Protein AF-A0A804PP88-F1 (afdb_monomer_lite)

Radius of gyration: 20.79 Å; chains: 1; bounding box: 60×53×52 Å

Structure (mmCIF, N/CA/C/O backbone):
data_AF-A0A804PP88-F1
#
_entry.id   AF-A0A804PP88-F1
#
loop_
_atom_site.group_PDB
_atom_site.id
_atom_site.type_symbol
_atom_site.label_atom_id
_atom_site.label_alt_id
_atom_site.label_comp_id
_atom_site.label_asym_id
_atom_site.label_entity_id
_atom_site.label_seq_id
_atom_site.pdbx_PDB_ins_code
_atom_site.Cartn_x
_atom_site.Cartn_y
_atom_site.Cartn_z
_atom_site.occupancy
_atom_site.B_iso_or_equiv
_atom_site.auth_seq_id
_atom_site.auth_comp_id
_atom_site.auth_asym_id
_atom_site.auth_atom_id
_atom_site.pdbx_PDB_model_num
ATOM 1 N N . MET A 1 1 ? 33.890 28.440 5.293 1.00 40.41 1 MET A N 1
ATOM 2 C CA . MET A 1 1 ? 32.468 28.168 5.586 1.00 40.41 1 MET A CA 1
ATOM 3 C C . MET A 1 1 ? 32.109 26.872 4.886 1.00 40.41 1 MET A C 1
ATOM 5 O O . MET A 1 1 ? 31.980 26.871 3.671 1.00 40.41 1 MET A O 1
ATOM 9 N N . SER A 1 2 ? 32.089 25.761 5.617 1.00 31.59 2 SER A N 1
ATOM 10 C CA . SER A 1 2 ? 31.743 24.456 5.044 1.00 31.59 2 SER A CA 1
ATOM 11 C C . SER A 1 2 ? 30.223 24.357 4.884 1.00 31.59 2 SER A C 1
ATOM 13 O O . SER A 1 2 ? 29.510 24.831 5.773 1.00 31.59 2 SER A O 1
ATOM 15 N N . PRO A 1 3 ? 29.713 23.789 3.779 1.00 32.78 3 PRO A N 1
ATOM 16 C CA . PRO A 1 3 ? 28.278 23.639 3.577 1.00 32.78 3 PRO A CA 1
ATOM 17 C C . PRO A 1 3 ? 27.679 22.705 4.643 1.00 32.78 3 PRO A C 1
ATOM 19 O O . PRO A 1 3 ? 28.359 21.775 5.089 1.00 32.78 3 PRO A O 1
ATOM 22 N N . PRO A 1 4 ? 26.428 22.946 5.076 1.00 36.22 4 PRO A N 1
ATOM 23 C CA . PRO A 1 4 ? 25.764 22.076 6.034 1.00 36.22 4 PRO A CA 1
ATOM 24 C C . PRO A 1 4 ? 25.576 20.669 5.441 1.00 36.22 4 PRO A C 1
ATOM 26 O O . PRO A 1 4 ? 25.364 20.537 4.231 1.00 36.22 4 PRO A O 1
ATOM 29 N N . PRO A 1 5 ? 25.649 19.613 6.270 1.00 31.39 5 PRO A N 1
ATOM 30 C CA . PRO A 1 5 ? 25.420 18.251 5.812 1.00 31.39 5 PRO A CA 1
ATOM 31 C C . PRO A 1 5 ? 23.985 18.097 5.277 1.00 31.39 5 PRO A C 1
ATOM 33 O O . PRO A 1 5 ? 23.067 18.742 5.794 1.00 31.39 5 PRO A O 1
ATOM 36 N N . PRO A 1 6 ? 23.769 17.249 4.254 1.00 30.44 6 PRO A N 1
ATOM 37 C CA . PRO A 1 6 ? 22.436 16.993 3.727 1.00 30.44 6 PRO A CA 1
ATOM 38 C C . PRO A 1 6 ? 21.530 16.397 4.818 1.00 30.44 6 PRO A C 1
ATOM 40 O O . PRO A 1 6 ? 22.013 15.645 5.672 1.00 30.44 6 PRO A O 1
ATOM 43 N N . PRO A 1 7 ? 20.221 16.710 4.811 1.00 32.66 7 PRO A N 1
ATOM 44 C CA . PRO A 1 7 ? 19.286 16.153 5.776 1.00 32.66 7 PRO A CA 1
ATOM 45 C C . PRO A 1 7 ? 19.273 14.628 5.661 1.00 32.66 7 PRO A C 1
ATOM 47 O O . PRO A 1 7 ? 19.144 14.069 4.572 1.00 32.66 7 PRO A O 1
ATOM 50 N N . SER A 1 8 ? 19.409 13.952 6.801 1.00 27.42 8 SER A N 1
ATOM 51 C CA . SER A 1 8 ? 19.309 12.501 6.900 1.00 27.42 8 SER A CA 1
ATOM 52 C C . SER A 1 8 ? 17.910 12.063 6.465 1.00 27.42 8 SER A C 1
ATOM 54 O O . SER A 1 8 ? 16.943 12.237 7.210 1.00 27.42 8 SER A O 1
ATOM 56 N N . SER A 1 9 ? 17.781 11.494 5.270 1.00 27.77 9 SER A N 1
ATOM 57 C CA . SER A 1 9 ? 16.568 10.799 4.859 1.00 27.77 9 SER A CA 1
ATOM 58 C C . SER A 1 9 ? 16.439 9.529 5.695 1.00 27.77 9 SER A C 1
ATOM 60 O O . SER A 1 9 ? 17.065 8.509 5.408 1.00 27.77 9 SER A O 1
ATOM 62 N N . SER A 1 10 ? 15.652 9.597 6.766 1.00 25.61 10 SER A N 1
ATOM 63 C CA . SER A 1 10 ? 15.166 8.409 7.460 1.00 25.61 10 SER A CA 1
ATOM 64 C C . SER A 1 10 ? 14.379 7.556 6.454 1.00 25.61 10 SER A C 1
ATOM 66 O O . SER A 1 10 ? 13.445 8.086 5.844 1.00 25.61 10 SER A O 1
ATOM 68 N N . PRO A 1 11 ? 14.730 6.276 6.240 1.00 27.80 11 PRO A N 1
ATOM 69 C CA . PRO A 1 11 ? 13.985 5.419 5.328 1.00 27.80 11 PRO A CA 1
ATOM 70 C C . PRO A 1 11 ? 12.528 5.323 5.794 1.00 27.80 11 PRO A C 1
ATOM 72 O O . PRO A 1 11 ? 12.257 5.200 6.989 1.00 27.80 11 PRO A O 1
ATOM 75 N N . SER A 1 12 ? 11.584 5.385 4.853 1.00 30.62 12 SER A N 1
ATOM 76 C CA . SER A 1 12 ? 10.137 5.380 5.106 1.00 30.62 12 SER A CA 1
ATOM 77 C C . SER A 1 12 ? 9.600 4.031 5.612 1.00 30.62 12 SER A C 1
ATOM 79 O O . SER A 1 12 ? 8.419 3.748 5.458 1.00 30.62 12 SER A O 1
ATOM 81 N N . SER A 1 13 ? 10.433 3.185 6.225 1.00 32.38 13 SER A N 1
ATOM 82 C CA . SER A 1 13 ? 10.033 1.899 6.811 1.00 32.38 13 SER A CA 1
ATOM 83 C C . SER A 1 13 ? 9.201 2.044 8.095 1.00 32.38 13 SER A C 1
ATOM 85 O O . SER A 1 13 ? 8.831 1.050 8.714 1.00 32.38 13 SER A O 1
ATOM 87 N N . ALA A 1 14 ? 8.884 3.277 8.499 1.00 44.53 14 ALA A N 1
ATOM 88 C CA . ALA A 1 14 ? 8.119 3.595 9.699 1.00 44.53 14 ALA A CA 1
ATOM 89 C C . ALA A 1 14 ? 6.607 3.283 9.603 1.00 44.53 14 ALA A C 1
ATOM 91 O O . ALA A 1 14 ? 5.912 3.420 10.608 1.00 44.53 14 ALA A O 1
ATOM 92 N N . THR A 1 15 ? 6.076 2.886 8.437 1.00 48.69 15 THR A N 1
ATOM 93 C CA . THR A 1 15 ? 4.619 2.842 8.187 1.00 48.69 15 THR A CA 1
ATOM 94 C C . THR A 1 15 ? 3.929 1.479 8.194 1.00 48.69 15 THR A C 1
ATOM 96 O O . THR A 1 15 ? 2.707 1.484 8.095 1.00 48.69 15 THR A O 1
ATOM 99 N N . CYS A 1 16 ? 4.595 0.339 8.443 1.00 57.31 16 CYS A N 1
ATOM 100 C CA . CYS A 1 16 ? 3.867 -0.946 8.545 1.00 57.31 16 CYS A CA 1
ATOM 101 C C . CYS A 1 16 ? 3.728 -1.569 9.959 1.00 57.31 16 CYS A C 1
ATOM 103 O O . CYS A 1 16 ? 4.097 -2.733 10.152 1.00 57.31 16 CYS A O 1
ATOM 105 N N . PRO A 1 17 ? 3.144 -0.878 10.966 1.00 66.00 17 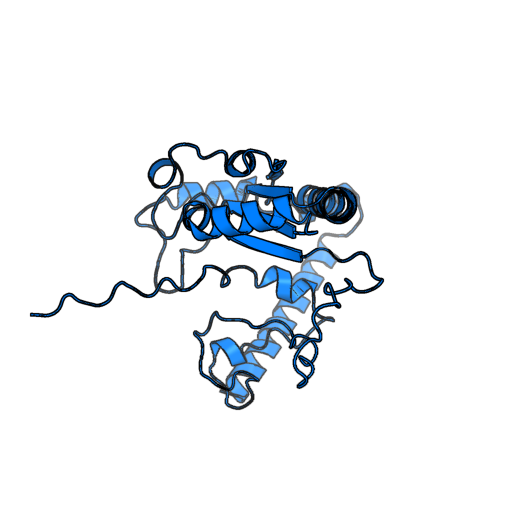PRO A N 1
ATOM 106 C CA . PRO A 1 17 ? 2.718 -1.520 12.216 1.00 66.00 17 PRO A CA 1
ATOM 107 C C . PRO A 1 17 ? 1.715 -2.663 12.002 1.00 66.00 17 PRO A C 1
ATOM 109 O O . PRO A 1 17 ? 1.728 -3.645 12.741 1.00 66.00 17 PRO A O 1
ATOM 112 N N . SER A 1 18 ? 0.869 -2.567 10.972 1.00 61.16 18 SER A N 1
ATOM 113 C CA . SER A 1 18 ? -0.084 -3.620 10.606 1.00 61.16 18 SER A CA 1
ATOM 114 C C . SER A 1 18 ? 0.639 -4.912 10.217 1.00 61.16 18 SER A C 1
ATOM 116 O O . SER A 1 18 ? 0.306 -5.968 10.747 1.00 61.16 18 SER A O 1
ATOM 118 N N . CYS A 1 19 ? 1.693 -4.850 9.394 1.00 70.12 19 CYS A N 1
ATOM 119 C CA . CYS A 1 19 ? 2.522 -6.014 9.067 1.00 70.12 19 CYS A CA 1
ATOM 120 C C . CYS A 1 19 ? 3.050 -6.714 10.332 1.00 70.12 19 CYS A C 1
ATOM 122 O O . CYS A 1 19 ? 3.087 -7.942 10.392 1.00 70.12 19 CYS A O 1
ATOM 124 N N . ALA A 1 20 ? 3.456 -5.942 11.346 1.00 61.81 20 ALA A N 1
ATOM 125 C CA . ALA A 1 20 ? 3.935 -6.481 12.617 1.00 61.81 20 ALA A CA 1
ATOM 126 C C . ALA A 1 20 ? 2.812 -7.143 13.434 1.00 61.81 20 ALA A C 1
ATOM 128 O O . ALA A 1 20 ? 3.030 -8.212 14.009 1.00 61.81 20 ALA A O 1
ATOM 129 N N . ALA A 1 21 ? 1.612 -6.552 13.439 1.00 61.94 21 ALA A N 1
ATOM 130 C CA . ALA A 1 21 ? 0.430 -7.133 14.075 1.00 61.94 21 ALA A CA 1
ATOM 131 C C . ALA A 1 21 ? 0.070 -8.501 13.479 1.00 61.94 21 ALA A C 1
ATOM 133 O O . ALA A 1 21 ? -0.195 -9.437 14.225 1.00 61.94 21 ALA A O 1
ATOM 134 N N . TRP A 1 22 ? 0.143 -8.640 12.153 1.00 59.97 22 TRP A N 1
ATOM 135 C CA . TRP A 1 22 ? -0.193 -9.884 11.449 1.00 59.97 22 TRP A CA 1
ATOM 136 C C . TRP A 1 22 ? 0.903 -10.961 11.496 1.00 59.97 22 TRP A C 1
ATOM 138 O O . TRP A 1 22 ? 0.596 -12.142 11.375 1.00 59.97 22 TRP A O 1
ATOM 148 N N . ARG A 1 23 ? 2.181 -10.584 11.655 1.00 57.28 23 ARG A N 1
ATOM 149 C CA . ARG A 1 23 ? 3.317 -11.532 11.732 1.00 57.28 23 ARG A CA 1
ATOM 150 C C . ARG A 1 23 ? 3.534 -12.134 13.120 1.00 57.28 23 ARG A C 1
ATOM 152 O O . ARG A 1 23 ? 4.375 -13.016 13.270 1.00 57.28 23 ARG A O 1
ATOM 159 N N . SER A 1 24 ? 2.827 -11.643 14.130 1.00 43.16 24 SER A N 1
ATOM 160 C CA . SER A 1 24 ? 3.015 -12.069 15.515 1.00 43.16 24 SER A CA 1
ATOM 161 C C . SER A 1 24 ? 1.960 -13.109 15.907 1.00 43.16 24 SER A C 1
ATOM 163 O O . SER A 1 24 ? 0.813 -12.975 15.481 1.00 43.16 24 SER A O 1
ATOM 165 N N . PRO A 1 25 ? 2.275 -14.103 16.765 1.00 36.47 25 PRO A N 1
ATOM 166 C CA . PRO A 1 25 ? 1.223 -14.753 17.548 1.00 36.47 25 PRO A CA 1
ATOM 167 C C . PRO A 1 25 ? 0.461 -13.672 18.345 1.00 36.47 25 PRO A C 1
ATOM 169 O O . PRO A 1 25 ? 1.022 -12.590 18.559 1.00 36.47 25 PRO A O 1
ATOM 172 N N . PRO A 1 26 ? -0.797 -13.908 18.763 1.00 35.06 26 PRO A N 1
ATOM 173 C CA . PRO A 1 26 ? -1.652 -12.877 19.353 1.00 35.06 26 PRO A CA 1
ATOM 174 C C . PRO A 1 26 ? -1.016 -12.300 20.636 1.00 35.06 26 PRO A C 1
ATOM 176 O O . PRO A 1 26 ? -1.205 -12.830 21.723 1.00 35.06 26 PRO A O 1
ATOM 179 N N . THR A 1 27 ? -0.257 -11.199 20.489 1.00 35.06 27 THR A N 1
ATOM 180 C CA . THR A 1 27 ? 0.534 -10.425 21.485 1.00 35.06 27 THR A CA 1
ATOM 181 C C . THR A 1 27 ? 1.653 -11.191 22.230 1.00 35.06 27 THR A C 1
ATOM 183 O O . THR A 1 27 ? 1.474 -12.365 22.531 1.00 35.06 27 THR A O 1
ATOM 186 N N . PRO A 1 28 ? 2.843 -10.594 22.538 1.00 33.06 28 PRO A N 1
ATOM 187 C CA . PRO A 1 28 ? 3.096 -9.217 22.996 1.00 33.06 28 PRO A CA 1
ATOM 188 C C . PRO A 1 28 ? 4.353 -8.559 22.361 1.00 33.06 28 PRO A C 1
ATOM 190 O O . PRO A 1 28 ? 5.234 -8.050 23.060 1.00 33.06 28 PRO A O 1
ATOM 193 N N . SER A 1 29 ? 4.499 -8.610 21.035 1.00 34.56 29 SER A N 1
ATOM 194 C CA . SER A 1 29 ? 5.679 -8.064 20.334 1.00 34.56 29 SER A CA 1
ATOM 195 C C . SER A 1 29 ? 5.514 -6.616 19.862 1.00 34.56 29 SER A C 1
ATOM 197 O O . SER A 1 29 ? 6.526 -5.939 19.695 1.00 34.56 29 SER A O 1
ATOM 199 N N . ILE A 1 30 ? 4.282 -6.097 19.728 1.00 36.84 30 ILE A N 1
ATOM 200 C CA . ILE A 1 30 ? 4.037 -4.651 19.594 1.00 36.84 30 ILE A CA 1
ATOM 201 C C . ILE A 1 30 ? 4.228 -4.034 20.980 1.00 36.84 30 ILE A C 1
ATOM 203 O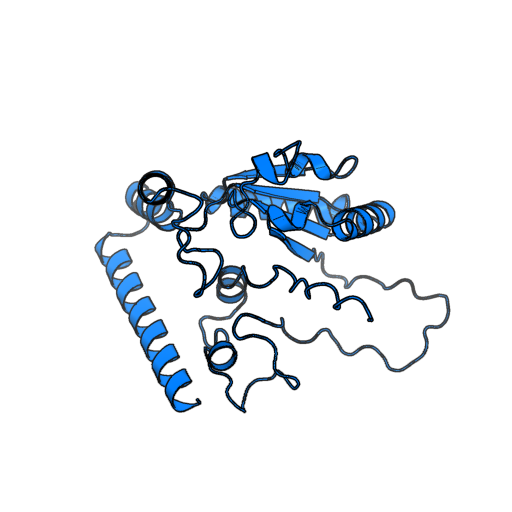 O . ILE A 1 30 ? 3.284 -3.641 21.658 1.00 36.84 30 ILE A O 1
ATOM 207 N N . ARG A 1 31 ? 5.467 -4.038 21.471 1.00 37.88 31 ARG A N 1
ATOM 208 C CA . ARG A 1 31 ? 5.804 -3.334 22.697 1.00 37.88 31 ARG A CA 1
ATOM 209 C C . ARG A 1 31 ? 5.771 -1.839 22.395 1.00 37.88 31 ARG A C 1
ATOM 211 O O . ARG A 1 31 ? 6.555 -1.386 21.563 1.00 37.88 31 ARG A O 1
ATOM 218 N N . PRO A 1 32 ? 5.020 -1.040 23.161 1.00 31.69 32 PRO A N 1
ATOM 219 C CA . PRO A 1 32 ? 5.240 0.397 23.200 1.00 31.69 32 PRO A CA 1
ATOM 220 C C . PRO A 1 32 ? 6.609 0.751 23.812 1.00 31.69 32 PRO A C 1
ATOM 222 O O . PRO A 1 32 ? 6.943 1.922 23.905 1.00 31.69 32 PRO A O 1
ATOM 225 N N . SER A 1 33 ? 7.439 -0.230 24.200 1.00 32.31 33 SER A N 1
ATOM 226 C CA . SER A 1 33 ? 8.806 -0.029 24.689 1.00 32.31 33 SER A CA 1
ATOM 227 C C . SER A 1 33 ? 9.756 0.547 23.634 1.00 32.31 33 SER A C 1
ATOM 229 O O . SER A 1 33 ? 10.695 1.243 24.011 1.00 32.31 33 SER A O 1
ATOM 231 N N . SER A 1 34 ? 9.532 0.278 22.337 1.00 36.03 34 SER A N 1
ATOM 232 C CA . SER A 1 34 ? 10.277 0.926 21.242 1.00 36.03 34 SER A CA 1
ATOM 233 C C . SER A 1 34 ? 9.898 2.403 21.127 1.00 36.03 34 SER A C 1
ATOM 235 O O . SER A 1 34 ? 10.776 3.251 20.995 1.00 36.03 34 SER A O 1
ATOM 237 N N . SER A 1 35 ? 8.611 2.724 21.302 1.00 37.41 35 SER A N 1
ATOM 238 C CA . SER A 1 35 ? 8.127 4.106 21.339 1.00 37.41 35 SER A CA 1
ATOM 239 C C . SER A 1 35 ? 8.420 4.845 22.653 1.00 37.41 35 SER A C 1
ATOM 241 O O . SER A 1 35 ? 8.548 6.065 22.643 1.00 37.41 35 SER A O 1
ATOM 243 N N . ALA A 1 36 ? 8.544 4.122 23.771 1.00 35.91 36 ALA A N 1
ATOM 244 C CA . ALA A 1 36 ? 8.740 4.656 25.123 1.00 35.91 36 ALA A CA 1
ATOM 245 C C . ALA A 1 36 ? 10.210 4.638 25.588 1.00 35.91 36 ALA A C 1
ATOM 247 O O . ALA A 1 36 ? 10.516 5.148 26.658 1.00 35.91 36 ALA A O 1
ATOM 248 N N . GLY A 1 37 ? 11.137 4.081 24.798 1.00 33.81 37 GLY A N 1
ATOM 249 C CA . GLY A 1 37 ? 12.577 4.149 25.077 1.00 33.81 37 GLY A CA 1
ATOM 250 C C . GLY A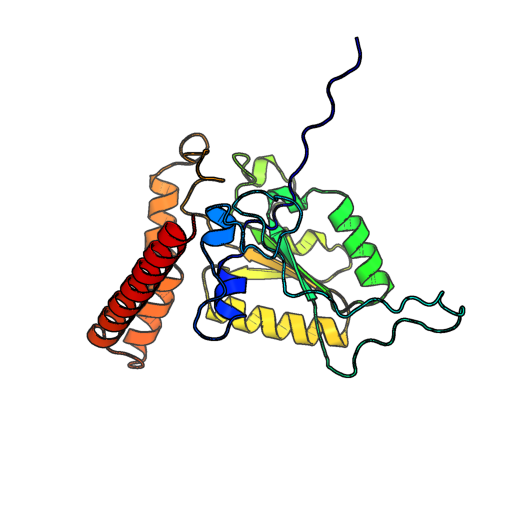 1 37 ? 13.064 3.322 26.278 1.00 33.81 37 GLY A C 1
ATOM 251 O O . GLY A 1 37 ? 14.029 3.721 26.927 1.00 33.81 37 GLY A O 1
ATOM 252 N N . SER A 1 38 ? 12.428 2.182 26.562 1.00 33.88 38 SER A N 1
ATOM 253 C CA . SER A 1 38 ? 12.746 1.305 27.706 1.00 33.88 38 SER A CA 1
ATOM 254 C C . SER A 1 38 ? 14.081 0.547 27.559 1.00 33.88 38 SER A C 1
ATOM 256 O O . SER A 1 38 ? 14.442 0.079 26.472 1.00 33.88 38 SER A O 1
ATOM 258 N N . ALA A 1 39 ? 14.775 0.340 28.685 1.00 35.66 39 ALA A N 1
ATOM 259 C CA . ALA A 1 39 ? 16.066 -0.355 28.798 1.00 35.66 39 ALA A CA 1
ATOM 260 C C . ALA A 1 39 ? 16.025 -1.875 28.514 1.00 35.66 39 ALA A C 1
ATOM 262 O O . ALA A 1 39 ? 17.072 -2.501 28.398 1.00 35.66 39 ALA A O 1
ATOM 263 N N . THR A 1 40 ? 14.840 -2.474 28.357 1.00 36.72 40 THR A N 1
ATOM 264 C CA . THR A 1 40 ? 14.686 -3.880 27.918 1.00 36.72 40 THR A CA 1
ATOM 265 C C . THR A 1 40 ? 14.507 -4.024 26.403 1.00 36.72 40 THR A C 1
ATOM 267 O O . THR A 1 40 ? 14.218 -5.113 25.905 1.00 36.72 40 THR A O 1
ATOM 270 N N . SER A 1 41 ? 14.656 -2.931 25.648 1.00 37.38 41 SER A N 1
ATOM 271 C CA . SER A 1 41 ? 14.594 -2.970 24.189 1.00 37.38 41 SER A CA 1
ATOM 272 C C . SER A 1 41 ? 15.796 -3.729 23.608 1.00 37.38 41 SER A C 1
ATOM 274 O O . SER A 1 41 ? 16.946 -3.472 23.950 1.00 37.38 41 SER A O 1
ATOM 276 N N . THR A 1 42 ? 15.546 -4.646 22.670 1.00 37.16 42 THR A N 1
ATOM 277 C CA . THR A 1 42 ? 16.570 -5.379 21.892 1.00 37.16 42 THR A CA 1
ATOM 278 C C . THR A 1 42 ? 17.425 -4.472 20.989 1.00 37.16 42 THR A C 1
ATOM 280 O O . THR A 1 42 ? 18.285 -4.938 20.243 1.00 37.16 42 THR A O 1
ATOM 283 N N . THR A 1 43 ? 17.207 -3.159 21.035 1.00 40.38 43 THR A N 1
ATOM 284 C CA . THR A 1 43 ? 17.905 -2.139 20.257 1.00 40.38 43 THR A CA 1
ATOM 285 C C . THR A 1 43 ? 19.140 -1.626 20.995 1.00 40.38 43 THR A C 1
ATOM 287 O O . THR A 1 43 ? 19.088 -0.626 21.703 1.00 40.38 43 THR A O 1
ATOM 290 N N . ALA A 1 44 ? 20.289 -2.266 20.765 1.00 33.25 44 ALA A N 1
ATOM 291 C CA . ALA A 1 44 ? 21.581 -1.868 21.339 1.00 33.25 44 ALA A CA 1
ATOM 292 C C . ALA A 1 44 ? 22.170 -0.534 20.801 1.00 33.25 44 ALA A C 1
ATOM 294 O O . ALA A 1 44 ? 23.291 -0.176 21.146 1.00 33.25 44 ALA A O 1
ATOM 295 N N . ARG A 1 45 ? 21.435 0.242 19.991 1.00 36.50 45 ARG A N 1
ATOM 296 C CA . ARG A 1 45 ? 21.702 1.660 19.661 1.00 36.50 45 ARG A CA 1
ATOM 297 C C . ARG A 1 45 ? 20.361 2.343 19.392 1.00 36.50 45 ARG A C 1
ATOM 299 O O . ARG A 1 45 ? 19.667 1.892 18.490 1.00 36.50 45 ARG A O 1
ATOM 306 N N . ARG A 1 46 ? 20.000 3.378 20.169 1.00 34.91 46 ARG A N 1
ATOM 307 C CA . ARG A 1 46 ? 18.691 4.075 20.134 1.00 34.91 46 ARG A CA 1
ATOM 308 C C . ARG A 1 46 ? 18.290 4.494 18.706 1.00 34.91 46 ARG A C 1
ATOM 310 O O . ARG A 1 46 ? 18.865 5.457 18.197 1.00 34.91 46 ARG A O 1
ATOM 317 N N . PRO A 1 47 ? 17.309 3.836 18.068 1.00 42.66 47 PRO A N 1
ATOM 318 C CA . PRO A 1 47 ? 16.666 4.352 16.872 1.00 42.66 47 PRO A CA 1
ATOM 319 C C . PRO A 1 47 ? 15.424 5.183 17.270 1.00 42.66 47 PRO A C 1
ATOM 321 O O . PRO A 1 47 ? 15.060 5.239 18.448 1.00 42.66 47 PRO A O 1
ATOM 324 N N . SER A 1 48 ? 14.803 5.894 16.323 1.00 37.69 48 SER A N 1
ATOM 325 C CA . SER A 1 48 ? 13.620 6.723 16.605 1.00 37.69 48 SER A CA 1
ATOM 326 C C . SER A 1 48 ? 12.447 5.877 17.137 1.00 37.69 48 SER A C 1
ATOM 328 O O . SER A 1 48 ? 12.370 4.694 16.812 1.00 37.69 48 SER A O 1
ATOM 330 N N . PRO A 1 49 ? 11.488 6.463 17.882 1.00 38.53 49 PRO A N 1
ATOM 331 C CA . PRO A 1 49 ? 10.322 5.756 18.441 1.00 38.53 49 PRO A CA 1
ATOM 332 C C . PRO A 1 49 ? 9.509 4.905 17.445 1.00 38.53 49 PRO A C 1
ATOM 334 O O . PRO A 1 49 ? 8.791 3.994 17.846 1.00 38.53 49 PRO A O 1
ATOM 337 N N . SER A 1 50 ? 9.607 5.213 16.149 1.00 42.41 50 SER A N 1
ATOM 338 C CA . SER A 1 50 ? 8.928 4.532 15.041 1.00 42.41 50 SER A CA 1
ATOM 339 C C . SER A 1 50 ? 9.750 3.428 14.363 1.00 42.41 50 SER A C 1
ATOM 341 O O . SER A 1 50 ? 9.224 2.708 13.516 1.00 42.41 50 SER A O 1
ATOM 343 N N . ALA A 1 51 ? 11.036 3.298 14.685 1.00 35.41 51 ALA A N 1
ATOM 344 C CA . ALA A 1 51 ? 11.936 2.373 14.015 1.00 35.41 51 ALA A CA 1
ATOM 345 C C . ALA A 1 51 ? 11.808 0.959 14.600 1.00 35.41 51 ALA A C 1
ATOM 347 O O . ALA A 1 51 ? 12.205 0.690 15.734 1.00 35.41 51 ALA A O 1
ATOM 348 N N . TRP A 1 52 ? 11.290 0.043 13.784 1.00 40.28 52 TRP A N 1
ATOM 349 C CA . TRP A 1 52 ? 11.169 -1.377 14.105 1.00 40.28 52 TRP A CA 1
ATOM 350 C C . TRP A 1 52 ? 12.248 -2.202 13.395 1.00 40.28 52 TRP A C 1
ATOM 352 O O . TRP A 1 52 ? 12.577 -1.944 12.237 1.00 40.28 52 TRP A O 1
ATOM 362 N N . ARG A 1 53 ? 12.783 -3.228 14.073 1.00 28.05 53 ARG A N 1
ATOM 363 C CA . ARG A 1 53 ? 13.613 -4.277 13.455 1.00 28.05 53 ARG A CA 1
ATOM 364 C C . ARG A 1 53 ? 12.828 -5.596 13.424 1.00 28.05 53 ARG A C 1
ATOM 366 O O . ARG A 1 53 ? 12.263 -5.953 14.458 1.00 28.05 53 ARG A O 1
ATOM 373 N N . PRO A 1 54 ? 12.795 -6.330 12.295 1.00 30.38 54 PRO A N 1
ATOM 374 C CA . PRO A 1 54 ? 12.334 -7.719 12.293 1.00 30.38 54 PRO A CA 1
ATOM 375 C C . PRO A 1 54 ? 13.270 -8.602 13.148 1.00 30.38 54 PRO A C 1
ATOM 377 O O . PRO A 1 54 ? 14.387 -8.164 13.460 1.00 30.38 54 PRO A O 1
ATOM 380 N N . PRO A 1 55 ? 12.847 -9.823 13.544 1.00 30.19 55 PRO A N 1
ATOM 381 C CA . PRO A 1 55 ? 13.725 -10.772 14.229 1.00 30.19 55 PRO A CA 1
ATOM 382 C C . PRO A 1 55 ? 15.027 -10.978 13.442 1.00 30.19 55 PRO A C 1
ATOM 384 O O . PRO A 1 55 ? 15.033 -10.902 12.212 1.00 30.19 55 PRO A O 1
ATOM 387 N N . SER A 1 56 ? 16.133 -11.160 14.170 1.00 27.34 56 SER A N 1
ATOM 388 C CA . SER A 1 56 ? 17.489 -11.182 13.616 1.00 27.34 56 SER A CA 1
ATOM 389 C C . SER A 1 56 ? 17.606 -12.115 12.405 1.00 27.34 56 SER A C 1
ATOM 391 O O . SER A 1 56 ? 17.115 -13.243 12.478 1.00 27.34 56 SER A O 1
ATOM 393 N N . PRO A 1 57 ? 18.286 -11.698 11.318 1.00 32.41 57 PRO A N 1
ATOM 394 C CA . PRO A 1 57 ? 18.692 -12.645 10.290 1.00 32.41 57 PRO A CA 1
ATOM 395 C C . PRO A 1 57 ? 19.580 -13.723 10.924 1.00 32.41 57 PRO A C 1
ATOM 397 O O . PRO A 1 57 ? 20.307 -13.448 11.886 1.00 32.41 57 PRO A O 1
ATOM 400 N N . ALA A 1 58 ? 19.491 -14.945 10.395 1.00 32.25 58 ALA A N 1
ATOM 401 C CA . ALA A 1 58 ? 20.332 -16.066 10.799 1.00 32.25 58 ALA A CA 1
ATO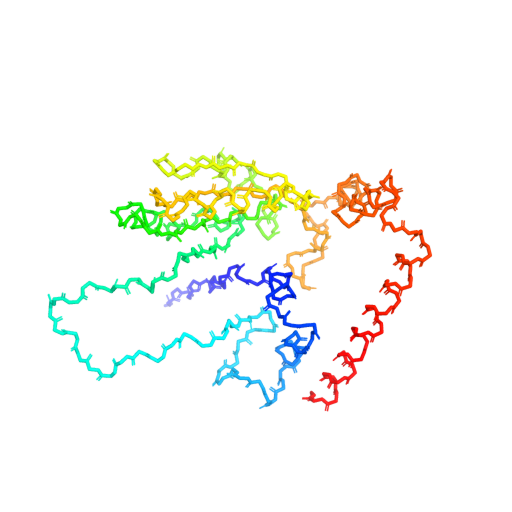M 402 C C . ALA A 1 58 ? 21.821 -15.649 10.843 1.00 32.25 58 ALA A C 1
ATOM 404 O O . ALA A 1 58 ? 22.240 -14.809 10.038 1.00 32.25 58 ALA A O 1
ATOM 405 N N . PRO A 1 59 ? 22.617 -16.182 11.790 1.00 29.14 59 PRO A N 1
ATOM 406 C CA . PRO A 1 59 ? 24.007 -15.782 11.966 1.00 29.14 59 PRO A CA 1
ATOM 407 C C . PRO A 1 59 ? 24.794 -15.951 10.662 1.00 29.14 59 PRO A C 1
ATOM 409 O O . PRO A 1 59 ? 24.803 -17.023 10.061 1.00 29.14 59 PRO A O 1
ATOM 412 N N . ILE A 1 60 ? 25.458 -14.875 10.237 1.00 33.53 60 ILE A N 1
ATOM 413 C CA . ILE A 1 60 ? 26.382 -14.890 9.102 1.00 33.53 60 ILE A CA 1
ATOM 414 C C . ILE A 1 60 ? 27.578 -15.768 9.509 1.00 33.53 60 ILE A C 1
ATOM 416 O O . ILE A 1 60 ? 28.197 -15.478 10.538 1.00 33.53 60 ILE A O 1
ATOM 420 N N . PRO A 1 61 ? 27.914 -16.834 8.762 1.00 34.69 61 PRO A N 1
ATOM 421 C CA . PRO A 1 61 ? 29.063 -17.669 9.083 1.00 34.69 61 PRO A CA 1
ATOM 422 C C . PRO A 1 61 ? 30.353 -16.840 9.032 1.00 34.69 61 PRO A C 1
ATOM 424 O O . PRO A 1 61 ? 30.611 -16.103 8.085 1.00 34.69 61 PRO A O 1
ATOM 427 N N . SER A 1 62 ? 31.175 -16.970 10.070 1.00 31.09 62 SER A N 1
ATOM 428 C CA . SER A 1 62 ? 32.412 -16.213 10.312 1.00 31.09 62 SER A CA 1
ATOM 429 C C . SER A 1 62 ? 33.606 -16.642 9.443 1.00 31.09 62 SER A C 1
ATOM 431 O O . SER A 1 62 ? 34.750 -16.338 9.773 1.00 31.09 62 SER A O 1
ATOM 433 N N . SER A 1 63 ? 33.367 -17.365 8.347 1.00 30.64 63 SER A N 1
ATOM 434 C CA . SER A 1 63 ? 34.414 -17.897 7.466 1.00 30.64 63 SER A CA 1
ATOM 435 C C . SER A 1 63 ? 34.362 -17.212 6.097 1.00 30.64 63 SER A C 1
ATOM 437 O O . SER A 1 63 ? 33.265 -17.026 5.567 1.00 30.64 63 SER A O 1
ATOM 439 N N . PRO A 1 64 ? 35.510 -16.826 5.505 1.00 34.91 64 PRO A N 1
ATOM 440 C CA . PRO A 1 64 ? 35.525 -16.197 4.189 1.00 34.91 64 PRO A CA 1
ATOM 441 C C . PRO A 1 64 ? 34.957 -17.166 3.137 1.00 34.91 64 PRO A C 1
ATOM 443 O O . PRO A 1 64 ? 35.279 -18.357 3.177 1.00 34.91 64 PRO A O 1
ATOM 446 N N . PRO A 1 65 ? 34.117 -16.696 2.197 1.00 40.16 65 PRO A N 1
ATOM 447 C CA . PRO A 1 65 ? 33.523 -17.568 1.198 1.00 40.16 65 PRO A CA 1
ATOM 448 C C . PRO A 1 65 ? 34.605 -18.060 0.235 1.00 40.16 65 PRO A C 1
ATOM 450 O O . PRO A 1 65 ? 35.301 -17.276 -0.409 1.00 40.16 65 PRO A O 1
ATOM 453 N N . THR A 1 66 ? 34.740 -19.378 0.118 1.00 32.56 66 THR A N 1
ATOM 454 C CA . THR A 1 66 ? 35.386 -20.000 -1.041 1.00 32.56 66 THR A CA 1
ATOM 455 C C . THR A 1 66 ? 34.549 -19.651 -2.276 1.00 32.56 66 THR A C 1
ATOM 457 O O . THR A 1 66 ? 33.321 -19.672 -2.207 1.00 32.56 66 THR A O 1
ATOM 460 N N . ALA A 1 67 ? 35.197 -19.291 -3.387 1.00 41.25 67 ALA A N 1
ATOM 461 C CA . ALA A 1 67 ? 34.611 -18.672 -4.585 1.00 41.25 67 ALA A CA 1
ATOM 462 C C . ALA A 1 67 ? 33.614 -19.540 -5.398 1.00 41.25 67 ALA A C 1
ATOM 464 O O . ALA A 1 67 ? 33.455 -19.336 -6.598 1.00 41.25 67 ALA A O 1
ATOM 465 N N . THR A 1 68 ? 32.930 -20.495 -4.770 1.00 33.91 68 THR A N 1
ATOM 466 C CA . THR A 1 68 ? 32.052 -21.469 -5.434 1.00 33.91 68 THR A CA 1
ATOM 467 C C . THR A 1 68 ? 30.640 -21.533 -4.853 1.00 33.91 68 THR A C 1
ATOM 469 O O . THR A 1 68 ? 29.790 -22.208 -5.426 1.00 33.91 68 THR A O 1
ATOM 472 N N . THR A 1 69 ? 30.344 -20.823 -3.762 1.00 30.42 69 THR A N 1
ATOM 473 C CA . THR A 1 69 ? 29.011 -20.874 -3.146 1.00 30.42 69 THR A CA 1
ATOM 474 C C . THR A 1 69 ? 28.186 -19.665 -3.572 1.00 30.42 69 THR A C 1
ATOM 476 O O . THR A 1 69 ? 28.192 -18.622 -2.919 1.00 30.42 69 THR A O 1
ATOM 479 N N . VAL A 1 70 ? 27.453 -19.805 -4.680 1.00 39.81 70 VAL A N 1
ATOM 480 C CA . VAL A 1 70 ? 26.242 -19.001 -4.902 1.00 39.81 70 VAL A CA 1
ATOM 481 C C . VAL A 1 70 ? 25.359 -19.212 -3.665 1.00 39.81 70 VAL A C 1
ATOM 483 O O . VAL A 1 70 ? 25.198 -20.369 -3.274 1.00 39.81 70 VAL A O 1
ATOM 486 N N . PRO A 1 71 ? 24.832 -18.165 -3.004 1.00 40.94 71 PRO A N 1
ATOM 487 C CA . PRO A 1 71 ? 23.929 -18.353 -1.876 1.00 40.94 71 PRO A CA 1
ATOM 488 C C . PRO A 1 71 ? 22.737 -19.193 -2.340 1.00 40.94 71 PRO A C 1
ATOM 490 O O . PRO A 1 71 ? 21.877 -18.722 -3.080 1.00 40.94 71 PRO A O 1
ATOM 493 N N . THR A 1 72 ? 22.723 -20.466 -1.949 1.00 40.78 72 THR A N 1
ATOM 494 C CA . THR A 1 72 ? 21.596 -21.362 -2.171 1.00 40.78 72 THR A CA 1
ATOM 495 C C . THR A 1 72 ? 20.453 -20.836 -1.324 1.00 40.78 72 THR A C 1
ATOM 497 O O . THR A 1 72 ? 20.558 -20.790 -0.095 1.00 40.78 72 THR A O 1
ATOM 500 N N . LEU A 1 73 ? 19.395 -20.370 -1.988 1.00 46.19 73 LEU A N 1
ATOM 501 C CA . LEU A 1 73 ? 18.152 -19.995 -1.326 1.00 46.19 73 LEU A CA 1
ATOM 502 C C . LEU A 1 73 ? 17.665 -21.195 -0.492 1.00 46.19 73 LEU A C 1
ATOM 504 O O . LEU A 1 73 ? 17.860 -22.336 -0.920 1.00 46.19 73 LEU A O 1
ATOM 508 N N . PRO A 1 74 ? 17.093 -20.968 0.704 1.00 46.12 74 PRO A N 1
ATOM 509 C CA . PRO A 1 74 ? 16.508 -22.046 1.497 1.00 46.12 74 PRO A CA 1
ATOM 510 C C . PRO A 1 74 ? 15.514 -22.853 0.646 1.00 46.12 74 PRO A C 1
ATOM 512 O O . PRO A 1 74 ? 14.856 -22.287 -0.221 1.00 46.12 74 PRO A O 1
ATOM 515 N N . GLU A 1 75 ? 15.383 -24.157 0.914 1.00 52.38 75 GLU A N 1
ATOM 516 C CA . GLU A 1 75 ? 14.463 -25.076 0.206 1.00 52.38 75 GLU A CA 1
ATOM 517 C C . GLU A 1 75 ? 12.976 -24.673 0.307 1.00 52.38 75 GLU A C 1
ATOM 519 O O . GLU A 1 75 ? 12.116 -25.276 -0.330 1.00 52.38 75 GLU A O 1
ATOM 524 N N . GLU A 1 76 ? 12.659 -23.637 1.086 1.00 60.59 76 GLU A N 1
ATOM 525 C CA . GLU A 1 76 ? 11.334 -23.038 1.145 1.00 60.59 76 GLU A CA 1
ATOM 526 C C . GLU A 1 76 ? 11.171 -21.931 0.093 1.00 60.59 76 GLU A C 1
ATOM 528 O O . GLU A 1 76 ? 11.936 -20.961 0.048 1.00 60.59 76 GLU A O 1
ATOM 533 N N . GLU A 1 77 ? 10.101 -22.034 -0.702 1.00 78.44 77 GLU A N 1
ATOM 534 C CA . GLU A 1 77 ? 9.640 -21.008 -1.643 1.00 78.44 77 GLU A CA 1
ATOM 535 C C . GLU A 1 77 ? 9.244 -19.715 -0.908 1.00 78.44 77 GLU A C 1
ATOM 537 O O . GLU A 1 77 ? 8.083 -19.456 -0.549 1.00 78.44 77 GLU A O 1
ATOM 542 N N . THR A 1 78 ? 10.254 -18.891 -0.650 1.00 86.38 78 THR A N 1
ATOM 543 C CA . THR A 1 78 ? 10.151 -17.643 0.098 1.00 86.38 78 THR A CA 1
ATOM 544 C C . THR A 1 78 ? 10.257 -16.449 -0.842 1.00 86.38 78 THR A C 1
ATOM 546 O O . THR A 1 78 ? 11.053 -16.425 -1.776 1.00 86.38 78 THR A O 1
ATOM 549 N N . ALA A 1 79 ? 9.434 -15.431 -0.585 1.00 90.75 79 ALA A N 1
ATOM 550 C CA . ALA A 1 79 ? 9.474 -14.158 -1.294 1.00 90.75 79 ALA A CA 1
ATOM 551 C C . ALA A 1 79 ? 9.561 -13.009 -0.288 1.00 90.75 79 ALA A C 1
ATOM 553 O O . ALA A 1 79 ? 8.962 -13.061 0.794 1.00 90.75 79 ALA A O 1
ATOM 554 N N . THR A 1 80 ? 10.302 -11.963 -0.645 1.00 93.50 80 THR A N 1
ATOM 555 C CA . THR A 1 80 ? 10.501 -10.789 0.210 1.00 93.50 80 THR A CA 1
ATOM 556 C C . THR A 1 80 ? 9.614 -9.644 -0.250 1.00 93.50 80 THR A C 1
ATOM 558 O O . THR A 1 80 ? 9.715 -9.202 -1.388 1.00 93.50 80 THR A O 1
ATOM 561 N N . PHE A 1 81 ? 8.786 -9.123 0.656 1.00 94.19 81 PHE A N 1
ATOM 562 C CA . PHE A 1 81 ? 8.020 -7.897 0.433 1.00 94.19 81 PHE A CA 1
ATOM 563 C C . PHE A 1 81 ? 8.841 -6.688 0.896 1.00 94.19 81 PHE A C 1
ATOM 565 O O . PHE A 1 81 ? 9.147 -6.568 2.084 1.00 94.19 81 PHE A O 1
ATOM 572 N N . ALA A 1 82 ? 9.183 -5.798 -0.032 1.00 94.75 82 ALA A N 1
ATOM 573 C CA . ALA A 1 82 ? 9.891 -4.548 0.221 1.00 94.75 82 ALA A CA 1
ATOM 574 C C . ALA A 1 82 ? 8.921 -3.371 0.059 1.00 94.75 82 ALA A C 1
ATOM 576 O O . ALA A 1 82 ? 8.522 -3.048 -1.057 1.00 94.75 82 ALA A O 1
ATOM 577 N N . LEU A 1 83 ? 8.526 -2.750 1.173 1.00 95.19 83 LEU A N 1
ATOM 578 C CA . LEU A 1 83 ? 7.534 -1.673 1.193 1.00 95.19 83 LEU A CA 1
ATOM 579 C C . LEU A 1 83 ? 8.200 -0.292 1.158 1.00 95.19 83 LEU A C 1
ATOM 581 O O . LEU A 1 83 ? 9.196 -0.060 1.849 1.00 95.19 83 LEU A O 1
ATOM 585 N N . TYR A 1 84 ? 7.621 0.631 0.396 1.00 95.06 84 TYR A N 1
ATOM 586 C CA . TYR A 1 84 ? 8.022 2.036 0.316 1.00 95.06 84 TYR A CA 1
ATOM 587 C C . TYR A 1 84 ? 6.812 2.927 0.002 1.00 95.06 84 TYR A C 1
ATOM 589 O O . TYR A 1 84 ? 5.824 2.461 -0.554 1.00 95.06 84 TYR A O 1
ATOM 597 N N . GLY A 1 85 ? 6.871 4.213 0.360 1.00 94.75 85 GLY A N 1
ATOM 598 C CA . GLY A 1 85 ? 5.793 5.168 0.060 1.00 94.75 85 GLY A CA 1
ATOM 599 C C . GLY A 1 85 ? 5.913 5.822 -1.323 1.00 94.75 85 GLY A C 1
ATOM 600 O O . GLY A 1 85 ? 6.990 5.835 -1.924 1.00 94.75 85 GLY A O 1
ATOM 601 N N . ASP A 1 86 ? 4.842 6.470 -1.777 1.00 94.50 86 ASP A N 1
ATOM 602 C CA . ASP A 1 86 ? 4.768 7.246 -3.029 1.00 94.50 86 ASP A CA 1
ATOM 603 C C . ASP A 1 86 ? 5.877 8.307 -3.162 1.00 94.50 86 ASP A C 1
ATOM 605 O O . ASP A 1 86 ? 6.472 8.473 -4.230 1.00 94.50 86 ASP A O 1
ATOM 609 N N . GLY A 1 87 ? 6.229 8.983 -2.063 1.00 93.19 87 GLY A N 1
ATOM 610 C CA . GLY A 1 87 ? 7.339 9.940 -2.041 1.00 93.19 87 GLY A CA 1
ATOM 611 C C . GLY A 1 87 ? 8.719 9.282 -2.181 1.00 93.19 87 GLY A C 1
ATOM 612 O O . GLY A 1 87 ? 9.616 9.847 -2.808 1.00 93.19 87 GLY A O 1
ATOM 613 N N . ALA A 1 88 ? 8.891 8.073 -1.635 1.00 93.88 88 ALA A N 1
ATOM 614 C CA . ALA A 1 88 ? 10.134 7.307 -1.738 1.00 93.88 88 ALA A CA 1
ATOM 615 C C . ALA A 1 88 ? 10.311 6.665 -3.126 1.00 93.88 88 ALA A C 1
ATOM 617 O O . ALA A 1 88 ? 11.435 6.371 -3.526 1.00 93.88 88 ALA A O 1
ATOM 618 N N . ALA A 1 89 ? 9.235 6.537 -3.906 1.00 94.88 89 ALA A N 1
ATOM 619 C CA . ALA A 1 89 ? 9.245 5.964 -5.252 1.00 94.88 89 ALA A CA 1
ATOM 620 C C . ALA A 1 89 ? 10.026 6.784 -6.306 1.00 94.88 89 ALA A C 1
ATOM 622 O O . ALA A 1 89 ? 10.102 6.393 -7.472 1.00 94.88 89 ALA A O 1
ATOM 623 N N . ASN A 1 90 ? 10.579 7.936 -5.917 1.00 93.81 90 ASN A N 1
ATOM 624 C CA . ASN A 1 90 ? 11.465 8.766 -6.735 1.00 93.81 90 ASN A CA 1
ATOM 625 C C . ASN A 1 90 ? 12.955 8.605 -6.371 1.00 93.81 90 ASN A C 1
ATOM 627 O O . ASN A 1 90 ? 13.801 9.271 -6.964 1.00 93.81 90 ASN A O 1
ATOM 631 N N . GLN A 1 91 ? 13.301 7.773 -5.384 1.00 94.56 91 GLN A N 1
ATOM 632 C CA . GLN A 1 91 ? 14.695 7.564 -4.986 1.00 94.56 91 GLN A CA 1
ATOM 633 C C . GLN A 1 91 ? 15.431 6.684 -6.005 1.00 94.56 91 GLN A C 1
ATOM 635 O O . GLN A 1 91 ? 14.951 5.610 -6.358 1.00 94.56 91 GLN A O 1
ATOM 640 N N . GLY A 1 92 ? 16.629 7.100 -6.434 1.00 94.94 92 GLY A N 1
ATOM 641 C CA . GLY A 1 92 ? 17.436 6.357 -7.417 1.00 94.94 92 GLY A CA 1
ATOM 642 C C . GLY A 1 92 ? 17.761 4.921 -6.988 1.00 94.94 92 GLY A C 1
ATOM 643 O O . GLY A 1 92 ? 17.692 4.004 -7.800 1.00 94.94 92 GLY A O 1
ATOM 644 N N . GLN A 1 93 ? 17.985 4.709 -5.688 1.00 93.88 93 GLN A N 1
ATOM 645 C CA . GLN A 1 93 ? 18.267 3.393 -5.100 1.00 93.88 93 GLN A CA 1
ATOM 646 C C . GLN A 1 93 ? 17.155 2.365 -5.356 1.00 93.88 93 GLN A C 1
ATOM 648 O O . GLN A 1 93 ? 17.435 1.171 -5.428 1.00 93.88 93 GLN A O 1
ATOM 653 N N . LEU A 1 94 ? 15.902 2.809 -5.527 1.00 94.38 94 LEU A N 1
ATOM 654 C CA . LEU A 1 94 ? 14.795 1.920 -5.879 1.00 94.38 94 LEU A CA 1
ATOM 655 C C . LEU A 1 94 ? 15.002 1.304 -7.269 1.00 94.38 94 LEU A C 1
ATOM 657 O O . LEU A 1 94 ? 14.797 0.107 -7.443 1.00 94.38 94 LEU A O 1
ATOM 661 N N . PHE A 1 95 ? 15.446 2.102 -8.241 1.00 95.19 95 PHE A N 1
ATOM 662 C CA . PHE A 1 95 ? 15.691 1.652 -9.613 1.00 95.19 95 PHE A CA 1
ATOM 663 C C . PHE A 1 95 ? 16.948 0.784 -9.715 1.00 95.19 95 PHE A C 1
ATOM 665 O O . PHE A 1 95 ? 16.959 -0.200 -10.450 1.00 95.19 95 PHE A O 1
ATOM 672 N N . GLU A 1 96 ? 17.985 1.095 -8.933 1.00 95.56 96 GLU A N 1
ATOM 673 C CA . GLU A 1 96 ? 19.172 0.240 -8.812 1.00 95.56 96 GLU A CA 1
ATOM 674 C C . GLU A 1 96 ? 18.805 -1.142 -8.249 1.00 95.56 96 GLU A C 1
ATOM 676 O O . GLU A 1 96 ? 19.167 -2.169 -8.828 1.00 95.56 96 GLU A O 1
ATOM 681 N N . ALA A 1 97 ? 18.031 -1.175 -7.157 1.00 94.44 97 ALA A N 1
ATOM 682 C CA . ALA A 1 97 ? 17.565 -2.414 -6.540 1.00 94.44 97 ALA A CA 1
ATOM 683 C C . ALA A 1 97 ? 16.655 -3.217 -7.481 1.00 94.44 97 ALA A C 1
ATOM 685 O O . ALA A 1 97 ? 16.805 -4.435 -7.589 1.00 94.44 97 ALA A O 1
ATOM 686 N N . LEU A 1 98 ? 15.754 -2.540 -8.197 1.00 94.50 98 LEU A N 1
ATOM 687 C CA . LEU A 1 98 ? 14.883 -3.153 -9.193 1.00 94.50 98 LEU A CA 1
ATOM 688 C C . LEU A 1 98 ? 15.697 -3.836 -10.300 1.00 94.50 98 LEU A C 1
ATOM 690 O O . LEU A 1 98 ? 15.463 -5.009 -10.591 1.00 94.50 98 LEU A O 1
ATOM 694 N N . ASN A 1 99 ? 16.699 -3.145 -10.847 1.00 95.94 99 ASN A N 1
ATOM 695 C CA . ASN A 1 99 ? 17.565 -3.681 -11.893 1.00 95.94 99 ASN A CA 1
ATOM 696 C C . ASN A 1 99 ? 18.317 -4.933 -11.444 1.00 95.94 99 ASN A C 1
ATOM 698 O O . ASN A 1 99 ? 18.317 -5.943 -12.145 1.00 95.94 99 ASN A O 1
ATOM 702 N N . ILE A 1 100 ? 18.903 -4.901 -10.248 1.00 95.06 100 ILE A N 1
ATOM 703 C CA . ILE A 1 100 ? 19.597 -6.063 -9.681 1.00 95.06 100 ILE A CA 1
ATOM 704 C C . ILE A 1 100 ? 18.613 -7.218 -9.444 1.00 95.06 100 ILE A C 1
ATOM 706 O O . ILE A 1 100 ? 18.910 -8.364 -9.786 1.00 95.06 100 ILE A O 1
ATOM 710 N N . SER A 1 101 ? 17.423 -6.927 -8.907 1.00 94.19 101 SER A N 1
ATOM 711 C CA . SER A 1 101 ? 16.408 -7.950 -8.642 1.00 94.19 101 SER A CA 1
ATOM 712 C C . SER A 1 101 ? 15.922 -8.641 -9.915 1.00 94.19 101 SER A C 1
ATOM 714 O O . SER A 1 101 ? 15.742 -9.856 -9.912 1.00 94.19 101 SER A O 1
ATOM 716 N N . ALA A 1 102 ? 15.776 -7.900 -11.016 1.00 94.50 102 ALA A N 1
ATOM 717 C CA . ALA A 1 102 ? 15.355 -8.451 -12.297 1.00 94.50 102 ALA A CA 1
ATOM 718 C C . ALA A 1 102 ? 16.480 -9.241 -12.969 1.00 94.50 102 ALA A C 1
ATOM 720 O O . ALA A 1 102 ? 16.248 -10.350 -13.449 1.00 94.50 102 ALA A O 1
ATOM 721 N N . LEU A 1 103 ? 17.708 -8.713 -12.936 1.00 94.25 103 LEU A N 1
ATOM 722 C CA . LEU A 1 103 ? 18.885 -9.364 -13.510 1.00 94.25 103 LEU A CA 1
ATOM 723 C C . LEU A 1 103 ? 19.134 -10.744 -12.890 1.00 94.25 103 LEU A C 1
ATOM 725 O O . LEU A 1 103 ? 19.473 -11.691 -13.599 1.00 94.25 103 LEU A O 1
ATOM 729 N N . TRP A 1 104 ? 18.954 -10.866 -11.575 1.00 95.50 104 TRP A N 1
ATOM 730 C CA . TRP A 1 104 ? 19.166 -12.118 -10.843 1.00 95.50 104 TRP A CA 1
ATOM 731 C C . TRP A 1 104 ? 17.884 -12.918 -10.601 1.00 95.50 104 TRP A C 1
ATOM 733 O O . TRP A 1 104 ? 17.942 -13.944 -9.929 1.00 95.50 104 TRP A O 1
ATOM 743 N N . LYS A 1 105 ? 16.740 -12.469 -11.138 1.00 93.00 105 LYS A N 1
ATOM 744 C CA . LYS A 1 105 ? 15.418 -13.086 -10.936 1.00 93.00 105 LYS A CA 1
ATOM 745 C C . LYS A 1 105 ? 15.111 -13.355 -9.457 1.00 93.00 105 LYS A C 1
ATOM 747 O O . LYS A 1 105 ? 14.634 -14.426 -9.091 1.00 93.00 105 LYS A O 1
ATOM 752 N N . LEU A 1 106 ? 15.418 -12.388 -8.595 1.00 93.81 106 LEU A N 1
ATOM 753 C CA . LEU A 1 106 ? 15.178 -12.526 -7.162 1.00 93.81 106 LEU A CA 1
ATOM 754 C C . LEU A 1 106 ? 13.668 -12.562 -6.876 1.00 93.81 106 LEU A C 1
ATOM 756 O O . LEU A 1 106 ? 12.926 -11.791 -7.494 1.00 93.81 106 LEU A O 1
ATOM 760 N N . PRO A 1 107 ? 13.209 -13.358 -5.892 1.00 94.06 107 PRO A N 1
ATOM 761 C CA . PRO A 1 107 ? 11.813 -13.379 -5.462 1.00 94.06 107 PRO A CA 1
ATOM 762 C C . PRO A 1 107 ? 11.488 -12.144 -4.600 1.00 94.06 107 PRO A C 1
ATOM 764 O O . PRO A 1 107 ? 11.245 -12.229 -3.391 1.00 94.06 107 PRO A O 1
ATOM 767 N N . ALA A 1 108 ? 11.534 -10.965 -5.223 1.00 94.31 108 ALA A N 1
ATOM 768 C CA . ALA A 1 108 ? 11.341 -9.665 -4.593 1.00 94.31 108 ALA A CA 1
ATOM 769 C C . ALA A 1 108 ? 10.029 -9.014 -5.052 1.00 94.31 108 ALA A C 1
ATOM 771 O O . ALA A 1 108 ? 9.792 -8.805 -6.238 1.00 94.31 108 ALA A O 1
ATOM 772 N N . ILE A 1 109 ? 9.186 -8.652 -4.092 1.00 96.38 109 ILE A N 1
ATOM 773 C CA . ILE A 1 109 ? 7.911 -7.975 -4.321 1.00 96.38 109 ILE A CA 1
ATOM 774 C C . ILE A 1 109 ? 8.065 -6.546 -3.817 1.00 96.38 109 ILE A C 1
ATOM 776 O O . ILE A 1 109 ? 8.142 -6.307 -2.610 1.00 96.38 109 ILE A O 1
ATOM 780 N N . LEU A 1 110 ? 8.138 -5.597 -4.742 1.00 96.44 110 LEU A N 1
ATOM 781 C CA . LEU A 1 110 ? 8.293 -4.177 -4.448 1.00 96.44 110 LEU A CA 1
ATOM 782 C C . LEU A 1 110 ? 6.907 -3.556 -4.285 1.00 96.44 110 LEU A C 1
ATOM 784 O O . LEU A 1 110 ? 6.149 -3.488 -5.245 1.00 96.44 110 LEU A O 1
ATOM 788 N N . VAL A 1 111 ? 6.558 -3.118 -3.077 1.00 97.19 111 VAL A N 1
ATOM 789 C CA . VAL A 1 111 ? 5.225 -2.591 -2.756 1.00 97.19 111 VAL A CA 1
ATOM 790 C C . VAL A 1 111 ? 5.296 -1.086 -2.530 1.00 97.19 111 VAL A C 1
ATOM 792 O O . VAL A 1 111 ? 5.843 -0.627 -1.529 1.00 97.19 111 VAL A O 1
ATOM 795 N N . CYS A 1 112 ? 4.697 -0.327 -3.440 1.00 96.75 112 CYS A N 1
ATOM 796 C CA . CYS A 1 112 ? 4.437 1.094 -3.277 1.00 96.75 112 CYS A CA 1
ATOM 797 C C . CYS A 1 112 ? 3.125 1.285 -2.505 1.00 96.75 112 CYS A C 1
ATOM 799 O O . CYS A 1 112 ? 2.046 1.016 -3.035 1.00 96.75 112 CYS A O 1
ATOM 801 N N . GLU A 1 113 ? 3.204 1.759 -1.266 1.00 96.56 113 GLU A N 1
ATOM 802 C CA . GLU A 1 113 ? 2.052 2.237 -0.499 1.00 96.56 113 GLU A CA 1
ATOM 803 C C . GLU A 1 113 ? 1.721 3.665 -0.945 1.00 96.56 113 GLU A C 1
ATOM 805 O O . GLU A 1 113 ? 2.239 4.645 -0.397 1.00 96.56 113 GLU A O 1
ATOM 810 N N . ASN A 1 114 ? 0.876 3.785 -1.971 1.00 96.31 114 ASN A N 1
ATOM 811 C CA . ASN A 1 114 ? 0.459 5.079 -2.484 1.00 96.31 114 ASN A CA 1
ATOM 812 C C . ASN A 1 114 ? -0.686 5.632 -1.637 1.00 96.31 114 ASN A C 1
ATOM 814 O O . ASN A 1 114 ? -1.835 5.241 -1.805 1.00 96.31 114 ASN A O 1
ATOM 818 N N . ASN A 1 115 ? -0.357 6.547 -0.726 1.00 94.62 115 ASN A N 1
ATOM 819 C CA . ASN A 1 115 ? -1.337 7.288 0.070 1.00 94.62 115 ASN A CA 1
ATOM 820 C C . ASN A 1 115 ? -1.529 8.736 -0.414 1.00 94.62 115 ASN A C 1
ATOM 822 O O . ASN A 1 115 ? -2.028 9.571 0.345 1.00 94.62 115 ASN A O 1
ATOM 826 N N . HIS A 1 116 ? -1.113 9.014 -1.655 1.00 94.69 116 HIS A N 1
ATOM 827 C CA . HIS A 1 116 ? -1.178 10.283 -2.385 1.00 94.69 116 HIS A CA 1
ATOM 828 C C . HIS A 1 116 ? -0.286 11.423 -1.869 1.00 94.69 116 HIS A C 1
ATOM 830 O O . HIS A 1 116 ? -0.228 12.480 -2.509 1.00 94.69 116 HIS A O 1
ATOM 836 N N . TYR A 1 117 ? 0.421 11.245 -0.746 1.00 94.00 117 TYR A N 1
ATOM 837 C CA . TYR A 1 117 ? 1.234 12.299 -0.141 1.00 94.00 117 TYR A CA 1
ATOM 838 C C . TYR A 1 117 ? 2.585 11.789 0.394 1.00 94.00 117 TYR A C 1
ATOM 840 O O . TYR A 1 117 ? 2.668 11.105 1.418 1.00 94.00 117 TYR A O 1
ATOM 848 N N . GLY A 1 118 ? 3.683 12.304 -0.155 1.00 92.62 118 GLY A N 1
ATOM 849 C CA . GLY A 1 118 ? 5.024 12.208 0.415 1.00 92.62 118 GLY A CA 1
ATOM 850 C C . GLY A 1 118 ? 5.260 13.334 1.421 1.00 92.62 118 GLY A C 1
ATOM 851 O O . GLY A 1 118 ? 5.552 14.466 1.032 1.00 92.62 118 GLY A O 1
ATOM 852 N N . MET A 1 119 ? 5.129 13.046 2.720 1.00 90.69 119 MET A N 1
ATOM 853 C CA . MET A 1 119 ? 5.082 14.067 3.779 1.00 90.69 119 MET A CA 1
ATOM 854 C C . MET A 1 119 ? 3.936 15.069 3.533 1.00 90.69 119 MET A C 1
ATOM 856 O O . MET A 1 119 ? 2.781 14.708 3.736 1.00 90.69 119 MET A O 1
ATOM 860 N N . GLY A 1 120 ? 4.233 16.281 3.054 1.00 91.56 120 GLY A N 1
ATOM 861 C CA . GLY A 1 120 ? 3.241 17.282 2.634 1.00 91.56 120 GLY A CA 1
ATOM 862 C C . GLY A 1 120 ? 3.201 17.532 1.122 1.00 91.56 120 GLY A C 1
ATOM 863 O O . GLY A 1 120 ? 2.555 18.475 0.660 1.00 91.56 120 GLY A O 1
ATOM 864 N N . THR A 1 121 ? 3.925 16.735 0.334 1.00 93.38 121 THR A N 1
ATOM 865 C CA . THR A 1 121 ? 3.991 16.867 -1.126 1.00 93.38 121 THR A CA 1
ATOM 866 C C . THR A 1 121 ? 3.054 15.864 -1.770 1.00 93.38 121 THR A C 1
ATOM 868 O O . THR A 1 121 ? 3.233 14.665 -1.610 1.00 93.38 121 THR A O 1
ATOM 871 N N . ALA A 1 122 ? 2.061 16.359 -2.501 1.00 93.44 122 ALA A N 1
ATOM 872 C CA . ALA A 1 122 ? 1.120 15.507 -3.213 1.00 93.44 122 ALA A CA 1
ATOM 873 C C . ALA A 1 122 ? 1.789 14.778 -4.390 1.00 93.44 122 ALA A C 1
ATOM 875 O O . ALA A 1 122 ? 2.696 15.340 -5.016 1.00 93.44 122 ALA A O 1
ATOM 876 N N . GLU A 1 123 ? 1.317 13.579 -4.731 1.00 92.31 123 GLU A N 1
ATOM 877 C CA . GLU A 1 123 ? 1.919 12.726 -5.768 1.00 92.31 123 GLU A CA 1
ATOM 878 C C . GLU A 1 123 ? 2.084 13.450 -7.116 1.00 92.31 123 GLU A C 1
ATOM 880 O O . GLU A 1 123 ? 3.160 13.411 -7.706 1.00 92.31 123 GLU A O 1
ATOM 885 N N . TRP A 1 124 ? 1.099 14.240 -7.557 1.00 91.56 124 TRP A N 1
ATOM 886 C CA . TRP A 1 124 ? 1.166 14.985 -8.826 1.00 91.56 124 TRP A CA 1
ATOM 887 C C . TRP A 1 124 ? 2.186 16.134 -8.820 1.00 91.56 124 TRP A C 1
ATOM 889 O O . TRP A 1 124 ? 2.555 16.642 -9.878 1.00 91.56 124 TRP A O 1
ATOM 899 N N . ARG A 1 125 ? 2.643 16.565 -7.636 1.00 93.81 125 ARG A N 1
ATOM 900 C CA . ARG A 1 125 ? 3.744 17.531 -7.477 1.00 93.81 125 ARG A CA 1
ATOM 901 C C . ARG A 1 125 ? 5.099 16.846 -7.322 1.00 93.81 125 ARG A C 1
ATOM 903 O O . ARG A 1 125 ? 6.115 17.468 -7.608 1.00 93.81 125 ARG A O 1
ATOM 910 N N . ALA A 1 126 ? 5.118 15.598 -6.859 1.00 92.38 126 ALA A N 1
ATOM 911 C CA . ALA A 1 126 ? 6.336 14.821 -6.646 1.00 92.38 126 ALA A CA 1
ATOM 912 C C . ALA A 1 126 ? 6.729 13.972 -7.866 1.00 92.38 126 ALA A C 1
ATOM 914 O O . ALA A 1 126 ? 7.897 13.631 -8.032 1.00 92.38 126 ALA A O 1
ATOM 915 N N . ALA A 1 127 ? 5.768 13.591 -8.702 1.00 93.44 127 ALA A N 1
ATOM 916 C CA . ALA A 1 127 ? 5.922 12.593 -9.746 1.00 93.44 127 ALA A CA 1
ATOM 917 C C . ALA A 1 127 ? 5.249 13.047 -11.046 1.00 93.44 127 ALA A C 1
ATOM 919 O O . ALA A 1 127 ? 4.060 13.351 -11.073 1.00 93.44 127 ALA A O 1
ATOM 920 N N . LYS A 1 128 ? 5.989 13.014 -12.164 1.00 92.44 128 LYS A N 1
ATOM 921 C CA . LYS A 1 128 ? 5.414 13.309 -13.489 1.00 92.44 128 LYS A CA 1
ATOM 922 C C . LYS A 1 128 ? 4.372 12.270 -13.915 1.00 92.44 128 LYS A C 1
ATOM 924 O O . LYS A 1 128 ? 3.374 12.626 -14.532 1.00 92.44 128 LYS A O 1
ATOM 929 N N . SER A 1 129 ? 4.629 11.000 -13.603 1.00 90.94 129 SER A N 1
ATOM 930 C CA . SER A 1 129 ? 3.691 9.894 -13.800 1.00 90.94 129 SER A CA 1
ATOM 931 C C . SER A 1 129 ? 3.307 9.315 -12.434 1.00 90.94 129 SER A C 1
ATOM 933 O O . SER A 1 129 ? 4.190 8.739 -11.784 1.00 90.94 129 SER A O 1
ATOM 935 N N . PRO A 1 130 ? 2.043 9.459 -11.991 1.00 87.56 130 PRO A N 1
ATOM 936 C CA . PRO A 1 130 ? 1.548 8.887 -10.735 1.00 87.56 130 PRO A CA 1
ATOM 937 C C . PRO A 1 130 ? 1.175 7.399 -10.858 1.00 87.56 130 PRO A C 1
ATOM 939 O O . PRO A 1 130 ? 0.740 6.785 -9.896 1.00 87.56 130 PRO A O 1
ATOM 942 N N . ALA A 1 131 ? 1.346 6.785 -12.035 1.00 93.88 131 ALA A N 1
ATOM 943 C CA . ALA A 1 131 ? 1.179 5.342 -12.205 1.00 93.88 131 ALA A CA 1
ATOM 944 C C . ALA A 1 131 ? 2.437 4.607 -11.706 1.00 93.88 131 ALA A C 1
ATOM 946 O O . ALA A 1 131 ? 3.288 4.205 -12.507 1.00 93.88 131 ALA A O 1
ATOM 947 N N . TYR A 1 132 ? 2.577 4.466 -10.386 1.00 95.25 132 TYR A N 1
ATOM 948 C CA . TYR A 1 132 ? 3.745 3.863 -9.739 1.00 95.25 132 TYR A CA 1
ATOM 949 C C . TYR A 1 132 ? 3.948 2.398 -10.130 1.00 95.25 132 TYR A C 1
ATOM 951 O O . TYR A 1 132 ? 5.091 1.994 -10.338 1.00 95.25 132 TYR A O 1
ATOM 959 N N . TYR A 1 133 ? 2.873 1.633 -10.341 1.00 95.44 133 TYR A N 1
ATOM 960 C CA . TYR A 1 133 ? 2.971 0.246 -10.821 1.00 95.44 133 TYR A CA 1
ATOM 961 C C . TYR A 1 133 ? 3.704 0.117 -12.168 1.00 95.44 133 TYR A C 1
ATOM 963 O O . TYR A 1 133 ? 4.323 -0.906 -12.427 1.00 95.44 133 TYR A O 1
ATOM 971 N N . LYS A 1 134 ? 3.694 1.149 -13.025 1.00 95.00 134 LYS A N 1
ATOM 972 C CA . LYS A 1 134 ? 4.383 1.122 -14.333 1.00 95.00 134 LYS A CA 1
ATOM 973 C C . LYS A 1 134 ? 5.857 1.508 -14.267 1.00 95.00 134 LYS A C 1
ATOM 975 O O . LYS A 1 134 ? 6.553 1.438 -15.274 1.00 95.00 134 LYS A O 1
ATOM 980 N N . ARG A 1 135 ? 6.348 1.946 -13.107 1.00 92.62 135 ARG A N 1
ATOM 981 C CA . ARG A 1 135 ? 7.738 2.406 -12.953 1.00 92.62 135 ARG A CA 1
ATOM 982 C C . ARG A 1 135 ? 8.753 1.270 -12.889 1.00 92.62 135 ARG A C 1
ATOM 984 O O . ARG A 1 135 ? 9.945 1.545 -12.854 1.00 92.62 135 ARG A O 1
ATOM 991 N N . GLY A 1 136 ? 8.272 0.027 -12.900 1.00 89.12 136 GLY A N 1
ATOM 992 C CA . GLY A 1 136 ? 9.091 -1.169 -13.035 1.00 89.12 136 GLY A CA 1
ATOM 993 C C . GLY A 1 136 ? 9.800 -1.299 -14.390 1.00 89.12 136 GLY A C 1
ATOM 994 O O . GLY A 1 136 ? 10.715 -2.107 -14.506 1.00 89.12 136 GLY A O 1
ATOM 995 N N . ASP A 1 137 ? 9.396 -0.515 -15.398 1.00 91.75 137 ASP A N 1
ATOM 996 C CA . ASP A 1 137 ? 9.852 -0.632 -16.789 1.00 91.75 137 ASP A CA 1
ATOM 997 C C . ASP A 1 137 ? 9.673 -2.067 -17.323 1.00 91.75 137 ASP A C 1
ATOM 999 O O . ASP A 1 137 ? 8.557 -2.463 -17.659 1.00 91.75 137 ASP A O 1
ATOM 1003 N N . TYR A 1 138 ? 10.732 -2.879 -17.315 1.00 92.12 138 TYR A N 1
ATOM 1004 C CA . TYR A 1 138 ? 10.701 -4.298 -17.684 1.00 92.12 138 TYR A CA 1
ATOM 1005 C C . TYR A 1 138 ? 10.158 -5.229 -16.584 1.00 92.12 138 TYR A C 1
ATOM 1007 O O . TYR A 1 138 ? 9.841 -6.384 -16.869 1.00 92.12 138 TYR A O 1
ATOM 1015 N N . VAL A 1 139 ? 10.054 -4.766 -15.334 1.00 94.94 139 VAL A N 1
ATOM 1016 C CA . VAL A 1 139 ? 9.453 -5.528 -14.229 1.00 94.94 139 VAL A CA 1
ATOM 1017 C C . VAL A 1 139 ? 7.933 -5.347 -14.248 1.00 94.94 139 VAL A C 1
ATOM 1019 O O . VAL A 1 139 ? 7.463 -4.204 -14.241 1.00 94.94 139 VAL A O 1
ATOM 1022 N N . PRO A 1 140 ? 7.140 -6.437 -14.244 1.00 96.62 140 PRO A N 1
ATOM 1023 C CA . PRO A 1 140 ? 5.687 -6.342 -14.281 1.00 96.62 140 PRO A CA 1
ATOM 1024 C C . PRO A 1 140 ? 5.140 -5.628 -13.043 1.00 96.62 140 PRO A C 1
ATOM 1026 O O . PRO A 1 140 ? 5.691 -5.726 -11.945 1.00 96.62 140 PRO A O 1
ATOM 1029 N N . GLY A 1 141 ? 4.019 -4.932 -13.229 1.00 96.44 141 GLY A N 1
ATOM 1030 C CA . GLY A 1 141 ? 3.387 -4.139 -12.185 1.00 96.44 141 GLY A CA 1
ATOM 1031 C C . GLY A 1 141 ? 1.878 -4.325 -12.111 1.00 96.44 141 GLY A C 1
ATOM 1032 O O . GLY A 1 141 ? 1.207 -4.371 -13.142 1.00 96.44 141 GLY A O 1
ATOM 1033 N N . LEU A 1 142 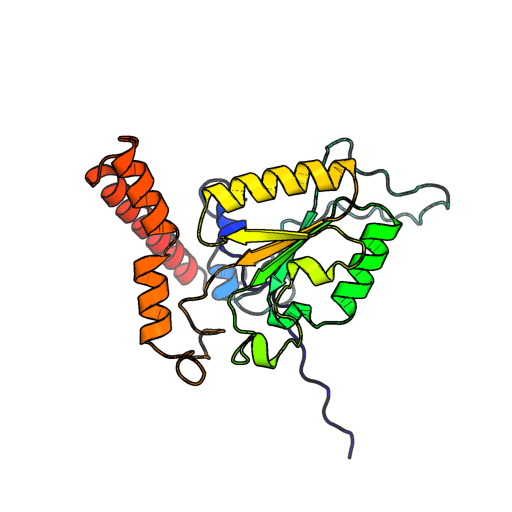? 1.336 -4.373 -10.893 1.00 96.75 142 LEU A N 1
ATOM 1034 C CA . LEU A 1 142 ? -0.099 -4.464 -10.618 1.00 96.75 142 LEU A CA 1
ATOM 1035 C C . LEU A 1 142 ? -0.539 -3.325 -9.692 1.00 96.75 142 LEU A C 1
ATOM 1037 O O . LEU A 1 142 ? 0.057 -3.113 -8.638 1.00 96.75 142 LEU A O 1
ATOM 1041 N N . LYS A 1 143 ? -1.614 -2.621 -10.061 1.00 97.62 143 LYS A N 1
ATOM 1042 C CA . LYS A 1 143 ? -2.304 -1.687 -9.163 1.00 97.62 143 LYS A CA 1
ATOM 1043 C C . LYS A 1 143 ? -3.434 -2.413 -8.437 1.00 97.62 143 LYS A C 1
ATOM 1045 O O . LYS A 1 143 ? -4.211 -3.133 -9.061 1.00 97.62 143 LYS A O 1
ATOM 1050 N N . VAL A 1 144 ? -3.515 -2.211 -7.129 1.00 97.44 144 VAL A N 1
ATOM 1051 C CA . VAL A 1 144 ? -4.434 -2.886 -6.211 1.00 97.44 144 VAL A CA 1
ATOM 1052 C C . VAL A 1 144 ? -5.127 -1.830 -5.360 1.00 97.44 144 VAL A C 1
ATOM 1054 O O . VAL A 1 144 ? -4.494 -0.869 -4.926 1.00 97.44 144 VAL A O 1
ATOM 1057 N N . ASP A 1 145 ? -6.420 -2.012 -5.102 1.00 96.94 145 ASP A N 1
ATOM 1058 C CA . ASP A 1 145 ? -7.125 -1.213 -4.100 1.00 96.94 145 ASP A CA 1
ATOM 1059 C C . ASP A 1 145 ? -6.627 -1.604 -2.701 1.00 96.94 145 ASP A C 1
ATOM 1061 O O . ASP A 1 145 ? -6.977 -2.660 -2.174 1.00 96.94 145 ASP A O 1
ATOM 1065 N N . GLY A 1 146 ? -5.791 -0.755 -2.103 1.00 95.25 146 GLY A N 1
ATOM 1066 C CA . GLY A 1 146 ? -5.234 -0.941 -0.764 1.00 95.25 146 GLY A CA 1
ATOM 1067 C C . GLY A 1 146 ? -6.258 -0.763 0.359 1.00 95.25 146 GLY A C 1
ATOM 1068 O O . GLY A 1 146 ? -5.953 -1.067 1.511 1.00 95.25 146 GLY A O 1
ATOM 1069 N N . MET A 1 147 ? -7.468 -0.292 0.042 1.00 95.25 147 MET A N 1
ATOM 1070 C CA . MET A 1 147 ? -8.586 -0.170 0.978 1.00 95.25 147 MET A CA 1
ATOM 1071 C C . MET A 1 147 ? -9.514 -1.400 0.962 1.00 95.25 147 MET A C 1
ATOM 1073 O O . MET A 1 147 ? -10.430 -1.501 1.779 1.00 95.25 147 MET A O 1
ATOM 1077 N N . ASP A 1 148 ? -9.274 -2.365 0.069 1.00 95.75 148 ASP A N 1
ATOM 1078 C CA . ASP A 1 148 ? -9.963 -3.656 0.049 1.00 95.75 148 ASP A CA 1
ATOM 1079 C C . ASP A 1 148 ? -9.028 -4.778 0.523 1.00 95.75 148 ASP A C 1
ATOM 1081 O O . ASP A 1 148 ? -8.150 -5.255 -0.196 1.00 95.75 148 ASP A O 1
ATOM 1085 N N . VAL A 1 149 ? -9.263 -5.259 1.746 1.00 94.31 149 VAL A N 1
ATOM 1086 C CA . VAL A 1 149 ? -8.461 -6.318 2.381 1.00 94.31 149 VAL A CA 1
ATOM 1087 C C . VAL A 1 149 ? -8.459 -7.620 1.567 1.00 94.31 149 VAL A C 1
ATOM 1089 O O . VAL A 1 149 ? -7.449 -8.329 1.543 1.00 94.31 149 VAL A O 1
ATOM 1092 N N . LEU A 1 150 ? -9.557 -7.950 0.881 1.00 94.44 150 LEU A N 1
ATOM 1093 C CA . LEU A 1 150 ? -9.645 -9.159 0.059 1.00 94.44 150 LEU A CA 1
ATOM 1094 C C . LEU A 1 150 ? -8.850 -8.997 -1.239 1.00 94.44 150 LEU A C 1
ATOM 1096 O O . LEU A 1 150 ? -8.138 -9.927 -1.631 1.00 94.44 150 LEU A O 1
ATOM 1100 N N . ALA A 1 151 ? -8.910 -7.814 -1.856 1.00 96.25 151 ALA A N 1
ATOM 1101 C CA . ALA A 1 151 ? -8.101 -7.491 -3.029 1.00 96.25 151 ALA A CA 1
ATOM 1102 C C . ALA A 1 151 ? -6.603 -7.535 -2.695 1.00 96.25 151 ALA A C 1
ATOM 1104 O O . ALA A 1 151 ? -5.839 -8.192 -3.403 1.00 96.25 151 ALA A O 1
ATOM 1105 N N . VAL A 1 152 ? -6.193 -6.932 -1.573 1.00 96.44 152 VAL A N 1
ATOM 1106 C CA . VAL A 1 152 ? -4.807 -6.979 -1.080 1.00 96.44 152 VAL A CA 1
ATOM 1107 C C . VAL A 1 152 ? -4.366 -8.419 -0.823 1.00 96.44 152 VAL A C 1
ATOM 1109 O O . VAL A 1 152 ? -3.294 -8.820 -1.276 1.00 96.44 152 VAL A O 1
ATOM 1112 N N . LYS A 1 153 ? -5.192 -9.238 -0.157 1.00 95.38 153 LYS A N 1
ATOM 1113 C CA . LYS A 1 153 ? -4.876 -10.653 0.100 1.00 95.38 153 LYS A CA 1
ATOM 1114 C C . LYS A 1 153 ? -4.639 -11.424 -1.200 1.00 95.38 153 LYS A C 1
ATOM 1116 O O . LYS A 1 153 ? -3.656 -12.160 -1.303 1.00 95.38 153 LYS A O 1
ATOM 1121 N N . GLN A 1 154 ? -5.525 -11.260 -2.180 1.00 96.81 154 GLN A N 1
ATOM 1122 C CA . GLN A 1 154 ? -5.421 -11.969 -3.451 1.00 96.81 154 GLN A CA 1
ATOM 1123 C C . GLN A 1 154 ? -4.232 -11.478 -4.284 1.00 96.81 154 GLN A C 1
ATOM 1125 O O . GLN A 1 154 ? -3.510 -12.296 -4.855 1.00 96.81 154 GLN A O 1
ATOM 1130 N N . ALA A 1 155 ? -3.979 -10.169 -4.303 1.00 96.88 155 ALA A N 1
ATOM 1131 C CA . ALA A 1 155 ? -2.836 -9.590 -4.996 1.00 96.88 155 ALA A CA 1
ATOM 1132 C C . ALA A 1 155 ? -1.503 -10.030 -4.380 1.00 96.88 155 ALA A C 1
ATOM 1134 O O . ALA A 1 155 ? -0.593 -10.407 -5.111 1.00 96.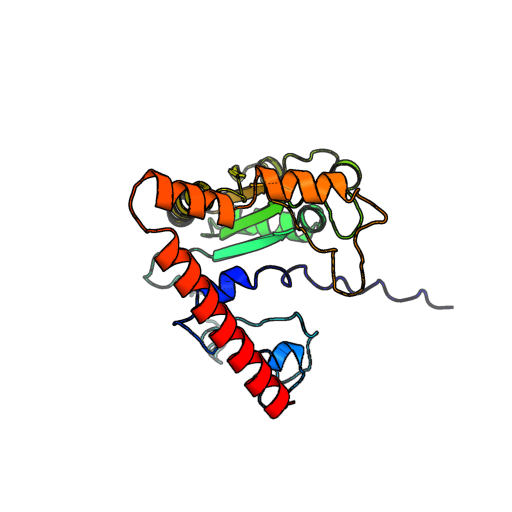88 155 ALA A O 1
ATOM 1135 N N . CYS A 1 156 ? -1.393 -10.060 -3.049 1.00 95.38 156 CYS A N 1
ATOM 1136 C CA . CYS A 1 156 ? -0.202 -10.558 -2.362 1.00 95.38 156 CYS A CA 1
ATOM 1137 C C . CYS A 1 156 ? 0.050 -12.043 -2.646 1.00 95.38 156 CYS A C 1
ATOM 1139 O O . CYS A 1 156 ? 1.202 -12.436 -2.816 1.00 95.38 156 CYS A O 1
ATOM 1141 N N . LYS A 1 157 ? -1.009 -12.862 -2.731 1.00 95.44 157 LYS A N 1
ATOM 1142 C CA . LYS A 1 157 ? -0.890 -14.272 -3.127 1.00 95.44 157 LYS A CA 1
ATOM 1143 C C . LYS A 1 157 ? -0.359 -14.396 -4.557 1.00 95.44 157 LYS A C 1
ATOM 1145 O O . LYS A 1 157 ? 0.661 -15.039 -4.766 1.00 95.44 157 LYS A O 1
ATOM 1150 N N . PHE A 1 158 ? -0.993 -13.711 -5.509 1.00 96.44 158 PHE A N 1
ATOM 1151 C CA . PHE A 1 158 ? -0.557 -13.696 -6.907 1.00 96.44 158 PHE A CA 1
ATOM 1152 C C . PHE A 1 158 ? 0.892 -13.212 -7.059 1.00 96.44 158 PHE A C 1
ATOM 1154 O O . PHE A 1 158 ? 1.680 -13.820 -7.775 1.00 96.44 158 PHE A O 1
ATOM 1161 N N . ALA A 1 159 ? 1.257 -12.137 -6.360 1.00 95.94 159 ALA A N 1
ATOM 1162 C CA . ALA A 1 159 ? 2.599 -11.576 -6.405 1.00 95.94 159 ALA A CA 1
ATOM 1163 C C . ALA A 1 159 ? 3.645 -12.524 -5.819 1.00 95.94 159 ALA A C 1
ATOM 1165 O O . ALA A 1 159 ? 4.744 -12.597 -6.354 1.00 95.94 159 ALA A O 1
ATOM 1166 N N . LYS A 1 160 ? 3.310 -13.268 -4.756 1.00 94.88 160 LYS A N 1
ATOM 1167 C CA . LYS A 1 160 ? 4.182 -14.315 -4.212 1.00 94.88 160 LYS A CA 1
ATOM 1168 C C . LYS A 1 160 ? 4.423 -15.410 -5.245 1.00 94.88 160 LYS A C 1
ATOM 1170 O O . LYS A 1 160 ? 5.578 -15.712 -5.531 1.00 94.88 160 LYS A O 1
ATOM 1175 N N . ASP A 1 161 ? 3.351 -15.956 -5.807 1.00 94.81 161 ASP A N 1
ATOM 1176 C CA . ASP A 1 161 ? 3.431 -17.052 -6.774 1.00 94.81 161 ASP A CA 1
ATOM 1177 C C . ASP A 1 161 ? 4.221 -16.610 -8.023 1.00 94.81 161 ASP A C 1
ATOM 1179 O O . ASP A 1 161 ? 5.081 -17.337 -8.521 1.00 94.81 161 ASP A O 1
ATOM 1183 N N . HIS A 1 162 ? 4.011 -15.371 -8.481 1.00 94.62 162 HIS A N 1
ATOM 1184 C CA . HIS A 1 162 ? 4.794 -14.780 -9.564 1.00 94.62 162 HIS A CA 1
ATOM 1185 C C . HIS A 1 162 ? 6.265 -14.582 -9.185 1.00 94.62 162 HIS A C 1
ATOM 1187 O O . HIS A 1 162 ? 7.132 -14.931 -9.982 1.00 94.62 162 HIS A O 1
ATOM 1193 N N . ALA A 1 163 ? 6.543 -14.045 -7.993 1.00 94.44 163 ALA A N 1
ATOM 1194 C CA . ALA A 1 163 ? 7.893 -13.712 -7.551 1.00 94.44 163 ALA A CA 1
ATOM 1195 C C . ALA A 1 163 ? 8.805 -14.934 -7.474 1.00 94.44 163 ALA A C 1
ATOM 1197 O O . ALA A 1 163 ? 9.958 -14.884 -7.901 1.00 94.44 163 ALA A O 1
ATOM 1198 N N . VAL A 1 164 ? 8.265 -16.037 -6.960 1.00 93.19 164 VAL A N 1
ATOM 1199 C CA . VAL A 1 164 ? 8.976 -17.315 -6.856 1.00 93.19 164 VAL A CA 1
ATOM 1200 C C . VAL A 1 164 ? 9.230 -17.921 -8.239 1.00 93.19 164 VAL A C 1
ATOM 1202 O O . VAL A 1 164 ? 10.308 -18.457 -8.478 1.00 93.19 164 VAL A O 1
ATOM 1205 N N . ALA A 1 165 ? 8.273 -17.816 -9.166 1.00 92.94 165 ALA A N 1
ATOM 1206 C CA . ALA A 1 165 ? 8.377 -18.457 -10.477 1.00 92.94 165 ALA A CA 1
ATOM 1207 C C . ALA A 1 165 ? 9.155 -17.640 -11.528 1.00 92.94 165 ALA A C 1
ATOM 1209 O O . ALA A 1 165 ? 9.891 -18.211 -12.331 1.00 92.94 165 ALA A O 1
ATOM 1210 N N . ASN A 1 166 ? 8.974 -16.316 -11.566 1.00 92.94 166 ASN A N 1
ATOM 1211 C CA . ASN A 1 166 ? 9.384 -15.467 -12.695 1.00 92.94 166 ASN A CA 1
ATOM 1212 C C . ASN A 1 166 ? 10.364 -14.343 -12.318 1.00 92.94 166 ASN A C 1
ATOM 1214 O O . ASN A 1 166 ? 10.905 -13.694 -13.216 1.00 92.94 166 ASN A O 1
ATOM 1218 N N . GLY A 1 167 ? 10.633 -14.125 -11.027 1.00 93.25 167 GLY A N 1
ATOM 1219 C CA . GLY A 1 167 ? 11.426 -12.993 -10.542 1.00 93.25 167 GLY A CA 1
ATOM 1220 C C . GLY A 1 167 ? 10.552 -11.807 -10.111 1.00 93.25 167 GLY A C 1
ATOM 1221 O O . GLY A 1 167 ? 9.368 -11.985 -9.847 1.00 93.25 167 GLY A O 1
ATOM 1222 N N . PRO A 1 168 ? 11.101 -10.591 -9.978 1.00 96.50 168 PRO A N 1
ATOM 1223 C CA . PRO A 1 168 ? 10.462 -9.531 -9.207 1.00 96.50 168 PRO A CA 1
ATOM 1224 C C . PRO A 1 168 ? 9.136 -9.035 -9.798 1.00 96.50 168 PRO A C 1
ATOM 1226 O O . PRO A 1 168 ? 8.889 -9.128 -10.998 1.00 96.50 168 PRO A O 1
ATOM 1229 N N . ILE A 1 169 ? 8.303 -8.434 -8.946 1.00 97.19 169 ILE A N 1
ATOM 1230 C CA . ILE A 1 169 ? 7.045 -7.783 -9.338 1.00 97.19 169 ILE A CA 1
ATOM 1231 C C . ILE A 1 169 ? 6.817 -6.512 -8.515 1.00 97.19 169 ILE A C 1
ATOM 1233 O O . ILE A 1 169 ? 7.145 -6.458 -7.326 1.00 97.19 169 ILE A O 1
ATOM 1237 N N . VAL A 1 170 ? 6.238 -5.488 -9.143 1.00 97.50 170 VAL A N 1
ATOM 1238 C CA . VAL A 1 170 ? 5.836 -4.236 -8.490 1.00 97.50 170 VAL A CA 1
ATOM 1239 C C . VAL A 1 170 ? 4.343 -4.274 -8.150 1.00 97.50 170 VAL A C 1
ATOM 1241 O O . VAL A 1 170 ? 3.505 -4.583 -8.994 1.00 97.50 170 VAL A O 1
ATOM 1244 N N . LEU A 1 171 ? 3.985 -3.912 -6.923 1.00 97.62 171 LEU A N 1
ATOM 1245 C CA . LEU A 1 171 ? 2.609 -3.684 -6.494 1.00 97.62 171 LEU A CA 1
ATOM 1246 C C . LEU A 1 171 ? 2.426 -2.214 -6.121 1.00 97.62 171 LEU A C 1
ATOM 1248 O O . LEU A 1 171 ? 3.177 -1.688 -5.309 1.00 97.62 171 LEU A O 1
ATOM 1252 N N . GLU A 1 172 ? 1.408 -1.557 -6.665 1.00 97.75 172 GLU A N 1
ATOM 1253 C CA . GLU A 1 172 ? 0.933 -0.264 -6.168 1.00 97.75 172 GLU A CA 1
ATOM 1254 C C . GLU A 1 172 ? -0.342 -0.485 -5.360 1.00 97.75 172 GLU A C 1
ATOM 1256 O O . GLU A 1 172 ? -1.368 -0.874 -5.916 1.00 97.75 172 GLU A O 1
ATOM 1261 N N . MET A 1 173 ? -0.271 -0.224 -4.059 1.00 97.38 173 MET A N 1
ATOM 1262 C CA . MET A 1 173 ? -1.413 -0.247 -3.153 1.00 97.38 173 MET A CA 1
ATOM 1263 C C . MET A 1 173 ? -1.994 1.163 -3.069 1.00 97.38 173 MET A C 1
ATOM 1265 O O . MET A 1 173 ? -1.397 2.043 -2.450 1.00 97.38 173 MET A O 1
ATOM 1269 N N . ASP A 1 174 ? -3.147 1.370 -3.699 1.00 96.81 174 ASP A N 1
ATOM 1270 C CA . ASP A 1 174 ? -3.912 2.620 -3.652 1.00 96.81 174 ASP A CA 1
ATOM 1271 C C . ASP A 1 174 ? -4.626 2.725 -2.302 1.00 96.81 174 ASP A C 1
ATOM 1273 O O . ASP A 1 174 ? -5.599 2.017 -2.045 1.00 96.81 174 ASP A O 1
ATOM 1277 N N . THR A 1 175 ? -4.109 3.550 -1.401 1.00 96.12 175 THR A N 1
ATOM 1278 C CA . THR A 1 175 ? -4.589 3.654 -0.020 1.00 96.12 175 THR A CA 1
ATOM 1279 C C . THR A 1 175 ? -4.632 5.113 0.431 1.00 96.12 175 THR A C 1
ATOM 1281 O O . THR A 1 175 ? -4.436 6.033 -0.355 1.00 96.12 175 THR A O 1
ATOM 1284 N N . TYR A 1 176 ? -4.930 5.363 1.704 1.00 94.94 176 TYR A N 1
ATOM 1285 C CA . TYR A 1 176 ? -5.007 6.718 2.234 1.00 94.94 176 TYR A CA 1
ATOM 1286 C C . TYR A 1 176 ? -4.624 6.766 3.714 1.00 94.94 176 TYR A C 1
ATOM 1288 O O . TYR A 1 176 ? -5.063 5.930 4.505 1.00 94.94 176 TYR A O 1
ATOM 1296 N N . ARG A 1 177 ? -3.840 7.777 4.127 1.00 93.69 177 ARG A N 1
ATOM 1297 C CA . ARG A 1 177 ? -3.524 7.998 5.552 1.00 93.69 177 ARG A CA 1
ATOM 1298 C C . ARG A 1 177 ? -4.439 9.045 6.181 1.00 93.69 177 ARG A C 1
ATOM 1300 O O . ARG A 1 177 ? -4.459 10.202 5.764 1.00 93.69 177 ARG A O 1
ATOM 1307 N N . TYR A 1 178 ? -5.143 8.670 7.245 1.00 91.38 178 TYR A N 1
ATOM 1308 C CA . TYR A 1 178 ? -6.038 9.596 7.950 1.00 91.38 178 TYR A CA 1
ATOM 1309 C C . TYR A 1 178 ? -5.297 10.600 8.839 1.00 91.38 178 TYR A C 1
ATOM 1311 O O . TYR A 1 178 ? -5.708 11.750 8.958 1.00 91.38 178 TYR A O 1
ATOM 1319 N N . HIS A 1 179 ? -4.184 10.183 9.439 1.00 90.25 179 HIS A N 1
ATOM 1320 C CA . HIS A 1 179 ? -3.329 11.060 10.239 1.00 90.25 179 HIS A CA 1
ATOM 1321 C C . HIS A 1 179 ? -2.301 11.770 9.352 1.00 90.25 179 HIS A C 1
ATOM 1323 O O . HIS A 1 179 ? -2.092 11.374 8.200 1.00 90.25 179 HIS A O 1
ATOM 1329 N N . GLY A 1 180 ? -1.687 12.845 9.856 1.00 88.69 180 GLY A N 1
ATOM 1330 C CA . GLY A 1 180 ? -0.565 13.519 9.193 1.00 88.69 180 GLY A CA 1
ATOM 1331 C C . GLY A 1 180 ? 0.649 12.608 9.011 1.00 88.69 180 GLY A C 1
ATOM 1332 O O . GLY A 1 180 ? 0.630 11.436 9.390 1.00 88.69 180 GLY A O 1
ATOM 1333 N N . HIS A 1 181 ? 1.715 13.130 8.405 1.00 88.81 181 HIS A N 1
ATOM 1334 C CA . HIS A 1 181 ? 2.917 12.336 8.140 1.00 88.81 181 HIS A CA 1
ATOM 1335 C C . HIS A 1 181 ? 3.556 11.767 9.420 1.00 88.81 181 HIS A C 1
ATOM 1337 O O . HIS A 1 181 ? 4.118 10.674 9.410 1.00 88.81 181 HIS A O 1
ATOM 1343 N N . SER A 1 182 ? 3.463 12.507 10.523 1.00 89.25 182 SER A N 1
ATOM 1344 C CA . SER A 1 182 ? 3.957 12.122 11.843 1.00 89.25 182 SER A CA 1
ATOM 1345 C C . SER A 1 182 ? 3.171 12.861 12.931 1.00 89.25 182 SER A C 1
ATOM 1347 O O . SER A 1 182 ? 2.343 13.716 12.632 1.00 89.25 182 SER A O 1
ATOM 1349 N N . MET A 1 183 ? 3.471 12.594 14.206 1.00 83.50 183 MET A N 1
ATOM 1350 C CA . MET A 1 183 ? 2.863 13.319 15.335 1.00 83.50 183 MET A CA 1
ATOM 1351 C C . MET A 1 183 ? 3.133 14.833 15.315 1.00 83.50 183 MET A C 1
ATOM 1353 O O . MET A 1 183 ? 2.368 15.589 15.905 1.00 83.50 183 MET A O 1
ATOM 1357 N N . SER A 1 184 ? 4.212 15.279 14.662 1.00 85.50 184 SER A N 1
ATOM 1358 C CA . SER A 1 184 ? 4.543 16.704 14.529 1.00 85.50 184 SER A CA 1
ATOM 1359 C C . SER A 1 184 ? 3.864 17.372 13.333 1.00 85.50 184 SER A C 1
ATOM 1361 O O . SER A 1 184 ? 3.909 18.593 13.218 1.00 85.50 184 SER A O 1
ATOM 1363 N N . ASP A 1 185 ? 3.276 16.592 12.425 1.00 86.75 185 ASP A N 1
ATOM 1364 C CA . ASP A 1 185 ? 2.582 17.098 11.249 1.00 86.75 185 ASP A CA 1
ATOM 1365 C C . ASP A 1 185 ? 1.061 16.974 11.444 1.00 86.75 185 ASP A C 1
ATOM 1367 O O . ASP A 1 185 ? 0.529 15.864 11.400 1.00 86.75 185 ASP A O 1
ATOM 1371 N N . PRO A 1 186 ? 0.326 18.087 11.621 1.00 84.00 186 PRO A N 1
ATOM 1372 C CA . PRO A 1 186 ? -1.128 18.044 11.759 1.00 84.00 186 PRO A CA 1
ATOM 1373 C C . PRO A 1 186 ? -1.832 17.626 10.459 1.00 84.00 186 PRO A C 1
ATOM 1375 O O . PRO A 1 186 ? -3.008 17.265 10.485 1.00 84.00 186 PRO A O 1
ATOM 1378 N N . GLY A 1 187 ? -1.147 17.686 9.312 1.00 83.25 187 GLY A N 1
ATOM 1379 C CA . GLY A 1 187 ? -1.665 17.244 8.023 1.00 83.25 187 GLY A CA 1
ATOM 1380 C C . GLY A 1 187 ? -2.795 18.093 7.444 1.00 83.25 187 GLY A C 1
ATOM 1381 O O . GLY A 1 187 ? -3.430 17.645 6.498 1.00 83.25 187 GLY A O 1
ATOM 1382 N N . SER A 1 188 ? -3.067 19.282 7.990 1.00 83.88 188 SER A N 1
ATOM 1383 C CA . SER A 1 188 ? -4.137 20.189 7.543 1.00 83.88 188 SER A CA 1
ATOM 1384 C C . SER A 1 188 ? -3.663 21.310 6.612 1.00 83.88 188 SER A C 1
ATOM 1386 O O . SER A 1 188 ? -4.472 22.116 6.167 1.00 83.88 188 SER A O 1
ATOM 1388 N N . THR A 1 189 ? -2.357 21.423 6.362 1.00 87.31 189 THR A N 1
ATOM 1389 C CA . THR A 1 189 ? -1.767 22.516 5.567 1.00 87.31 189 THR A CA 1
ATOM 1390 C C . THR A 1 189 ? -1.717 22.220 4.068 1.00 87.31 189 THR A C 1
ATOM 1392 O O . THR A 1 189 ? -1.567 23.143 3.274 1.00 87.31 189 THR A O 1
ATOM 1395 N N . TYR A 1 190 ? -1.838 20.951 3.670 1.00 87.12 190 TYR A N 1
ATOM 1396 C CA . TYR A 1 190 ? -1.658 20.496 2.283 1.00 87.12 190 TYR A CA 1
ATOM 1397 C C . TYR A 1 190 ? -2.804 19.613 1.757 1.00 87.12 190 TYR A C 1
ATOM 1399 O O . TYR A 1 190 ? -2.714 19.097 0.643 1.00 87.12 190 TYR A O 1
ATOM 1407 N N . ARG A 1 191 ? -3.865 19.438 2.553 1.00 89.19 191 ARG A N 1
ATOM 1408 C CA . ARG A 1 191 ? -5.089 18.683 2.240 1.00 89.19 191 ARG A CA 1
ATOM 1409 C C . ARG A 1 191 ? -6.228 19.143 3.145 1.00 89.19 191 ARG A C 1
ATOM 1411 O O . ARG A 1 191 ? -5.978 19.715 4.210 1.00 89.19 191 ARG A O 1
ATOM 1418 N N . THR A 1 192 ? -7.469 18.915 2.729 1.00 91.00 192 THR A N 1
ATOM 1419 C CA . THR A 1 192 ? -8.646 19.383 3.473 1.00 91.00 192 THR A CA 1
ATOM 1420 C C . THR A 1 192 ? -9.142 18.329 4.460 1.00 91.00 192 THR A C 1
ATOM 1422 O O . THR A 1 192 ? -8.919 17.130 4.301 1.00 91.00 192 THR A O 1
ATOM 1425 N N . ARG A 1 193 ? -9.841 18.773 5.511 1.00 90.69 193 ARG A N 1
ATOM 1426 C CA . ARG A 1 193 ? -10.517 17.846 6.435 1.00 90.69 193 ARG A CA 1
ATOM 1427 C C . ARG A 1 193 ? -11.648 17.085 5.746 1.00 90.69 193 ARG A C 1
ATOM 1429 O O . ARG A 1 193 ? -11.896 15.938 6.109 1.00 90.69 193 ARG A O 1
ATOM 1436 N N . ASP A 1 194 ? -12.286 17.703 4.758 1.00 93.19 194 ASP A N 1
ATOM 1437 C CA . ASP A 1 194 ? -13.385 17.105 4.003 1.00 93.19 194 ASP A CA 1
ATOM 1438 C C . ASP A 1 194 ? -12.898 15.940 3.140 1.00 93.19 194 ASP A C 1
ATOM 1440 O O . ASP A 1 194 ? -13.535 14.895 3.134 1.00 93.19 194 ASP A O 1
ATOM 1444 N N . GLU A 1 195 ? -11.725 16.062 2.510 1.00 92.31 195 GLU A N 1
ATOM 1445 C CA . GLU A 1 195 ? -11.089 14.966 1.767 1.00 92.31 195 GLU A CA 1
ATOM 1446 C C . GLU A 1 195 ? -10.840 13.752 2.675 1.00 92.31 195 GLU A C 1
ATOM 1448 O O . GLU A 1 195 ? -11.286 12.644 2.381 1.00 92.31 195 GLU A O 1
ATOM 1453 N N . ILE A 1 196 ? -10.199 13.971 3.830 1.00 92.88 196 ILE A N 1
ATOM 1454 C CA . ILE A 1 196 ? -9.905 12.905 4.801 1.00 92.88 196 ILE A CA 1
ATOM 1455 C C . ILE A 1 196 ? -11.203 12.242 5.284 1.00 92.88 196 ILE A C 1
ATOM 1457 O O . ILE A 1 196 ? -11.284 11.017 5.395 1.00 92.88 196 ILE A O 1
ATOM 1461 N N . SER A 1 197 ? -12.216 13.056 5.587 1.00 93.00 197 SER A N 1
ATOM 1462 C CA . SER A 1 197 ? -13.505 12.587 6.096 1.00 93.00 197 SER A CA 1
ATOM 1463 C C . SER A 1 197 ? -14.278 11.806 5.037 1.00 93.00 197 SER A C 1
ATOM 1465 O O . SER A 1 197 ? -14.813 10.748 5.357 1.00 93.00 197 SER A O 1
ATOM 1467 N N . GLY A 1 198 ? -14.286 12.278 3.788 1.00 93.81 198 GLY A N 1
ATOM 1468 C CA . GLY A 1 198 ? -14.921 11.604 2.656 1.00 93.81 198 GLY A CA 1
ATOM 1469 C C . GLY A 1 198 ? -14.302 10.233 2.403 1.00 93.81 198 GLY A C 1
ATOM 1470 O O . GLY A 1 198 ? -15.005 9.225 2.434 1.00 93.81 198 GLY A O 1
ATOM 1471 N N . VAL A 1 199 ? -12.969 10.157 2.302 1.00 93.06 199 VAL A N 1
ATOM 1472 C CA . VAL A 1 199 ? -12.275 8.871 2.104 1.00 93.06 199 VAL A CA 1
ATOM 1473 C C . VAL A 1 199 ? -12.540 7.907 3.263 1.00 93.06 199 VAL A C 1
ATOM 1475 O O . VAL A 1 199 ? -12.736 6.713 3.042 1.00 93.06 199 VAL A O 1
ATOM 1478 N N . ARG A 1 200 ? -12.581 8.398 4.507 1.00 93.19 200 ARG A N 1
ATOM 1479 C CA . ARG A 1 200 ? -12.891 7.564 5.676 1.00 93.19 200 ARG A CA 1
ATOM 1480 C C . ARG A 1 200 ? -14.341 7.076 5.699 1.00 93.19 200 ARG A C 1
ATOM 1482 O O . ARG A 1 200 ? -14.602 5.982 6.176 1.00 93.19 200 ARG A O 1
ATOM 1489 N N . GLN A 1 201 ? -15.296 7.856 5.213 1.00 92.38 201 GLN A N 1
ATOM 1490 C CA . GLN A 1 201 ? -16.699 7.431 5.181 1.00 92.38 201 GLN A CA 1
ATOM 1491 C C . GLN A 1 201 ? -16.970 6.430 4.053 1.00 92.38 201 GLN A C 1
ATOM 1493 O O . GLN A 1 201 ? -17.744 5.489 4.233 1.00 92.38 201 GLN A O 1
ATOM 1498 N N . GLU A 1 202 ? -16.323 6.618 2.904 1.00 92.50 202 GLU A N 1
ATOM 1499 C CA . GLU A 1 202 ? -16.611 5.852 1.690 1.00 92.50 202 GLU A CA 1
ATOM 1500 C C . GLU A 1 202 ? -15.744 4.601 1.538 1.00 92.50 202 GLU A C 1
ATOM 1502 O O . GLU A 1 202 ? -16.235 3.559 1.099 1.00 92.50 202 GLU A O 1
ATOM 1507 N N . ARG A 1 203 ? -14.455 4.688 1.890 1.00 93.44 203 ARG A N 1
ATOM 1508 C CA . ARG A 1 203 ? -13.451 3.659 1.580 1.00 93.44 203 ARG A CA 1
ATOM 1509 C C . ARG A 1 203 ? -12.783 3.043 2.807 1.00 93.44 203 ARG A C 1
ATOM 1511 O O . ARG A 1 203 ? -11.816 2.323 2.625 1.00 93.44 203 ARG A O 1
ATOM 1518 N N . ASP A 1 204 ? -13.234 3.282 4.039 1.00 95.25 204 ASP A N 1
ATOM 1519 C CA . ASP A 1 204 ? -12.554 2.703 5.211 1.00 95.25 204 ASP A CA 1
ATOM 1520 C C . ASP A 1 204 ? -12.498 1.157 5.153 1.00 95.25 204 ASP A C 1
ATOM 1522 O O . ASP A 1 204 ? -13.537 0.503 4.997 1.00 95.25 204 ASP A O 1
ATOM 1526 N N . PRO A 1 205 ? -11.294 0.553 5.263 1.00 94.12 205 PRO A N 1
ATOM 1527 C CA . PRO A 1 205 ? -11.111 -0.883 5.065 1.00 94.12 205 PRO A CA 1
ATOM 1528 C C . PRO A 1 205 ? -11.748 -1.712 6.183 1.00 94.12 205 PRO A C 1
ATOM 1530 O O . PRO A 1 205 ? -12.184 -2.839 5.941 1.00 94.12 205 PRO A O 1
ATOM 1533 N N . ILE A 1 206 ? -11.829 -1.171 7.402 1.00 94.12 206 ILE A N 1
ATOM 1534 C CA . ILE A 1 206 ? -12.428 -1.857 8.551 1.00 94.12 206 ILE A CA 1
ATOM 1535 C C . ILE A 1 206 ? -13.944 -1.863 8.386 1.00 94.12 206 ILE A C 1
ATOM 1537 O O . ILE A 1 206 ? -14.574 -2.911 8.520 1.00 94.12 206 ILE A O 1
ATOM 1541 N N . GLU A 1 207 ? -14.529 -0.720 8.033 1.00 93.69 207 GLU A N 1
ATOM 1542 C CA . GLU A 1 207 ? -15.966 -0.600 7.806 1.00 93.69 207 GLU A CA 1
ATOM 1543 C C . GLU A 1 207 ? -16.421 -1.417 6.590 1.00 93.69 207 GLU A C 1
ATOM 1545 O O . GLU A 1 207 ? -17.475 -2.056 6.628 1.00 93.69 207 GLU A O 1
ATOM 1550 N N . ARG A 1 208 ? -15.606 -1.485 5.530 1.00 93.25 208 ARG A N 1
ATOM 1551 C CA . ARG A 1 208 ? -15.861 -2.370 4.384 1.00 93.25 208 ARG A CA 1
ATOM 1552 C C . ARG A 1 208 ? -15.938 -3.834 4.819 1.00 93.25 208 ARG A C 1
ATOM 1554 O O . ARG A 1 208 ? -16.905 -4.514 4.482 1.00 93.25 208 ARG A O 1
ATOM 1561 N N . VAL A 1 209 ? -14.965 -4.314 5.597 1.00 94.31 209 VAL A N 1
ATOM 1562 C CA . VAL A 1 209 ? -14.972 -5.693 6.120 1.00 94.31 209 VAL A CA 1
ATOM 1563 C C . VAL A 1 209 ? -16.152 -5.918 7.067 1.00 94.31 209 VAL A C 1
ATOM 1565 O O . VAL A 1 209 ? -16.821 -6.941 6.956 1.00 94.31 209 VAL A O 1
ATOM 1568 N N . ARG A 1 210 ? -16.469 -4.955 7.941 1.00 92.94 210 ARG A N 1
ATOM 1569 C CA . ARG A 1 210 ? -17.639 -5.007 8.834 1.00 92.94 210 ARG A CA 1
ATOM 1570 C C . ARG A 1 210 ? -18.927 -5.244 8.045 1.00 92.94 210 ARG A C 1
ATOM 1572 O O . ARG A 1 210 ? -19.686 -6.154 8.371 1.00 92.94 210 ARG A O 1
ATOM 1579 N N . LYS A 1 211 ? -19.154 -4.455 6.991 1.00 93.38 211 LYS A N 1
ATOM 1580 C CA . LYS A 1 211 ? -20.326 -4.578 6.112 1.00 93.38 211 LYS A CA 1
ATOM 1581 C C . LYS A 1 211 ? -20.372 -5.931 5.407 1.00 93.38 211 LYS A C 1
ATOM 1583 O O . LYS A 1 211 ? -21.439 -6.528 5.352 1.00 93.38 211 LYS A O 1
ATOM 1588 N N . LEU A 1 212 ? -19.236 -6.434 4.920 1.00 93.56 212 LEU A N 1
ATOM 1589 C CA . LEU A 1 212 ? -19.160 -7.754 4.285 1.00 93.56 212 LEU A CA 1
ATOM 1590 C C . LEU A 1 212 ? -19.494 -8.889 5.263 1.00 93.56 212 LEU A C 1
ATOM 1592 O O . LEU A 1 212 ? -20.247 -9.789 4.909 1.00 93.56 212 LEU A O 1
ATOM 1596 N N . LEU A 1 213 ? -18.980 -8.838 6.495 1.00 94.19 213 LEU A N 1
ATOM 1597 C CA . LEU A 1 213 ? -19.269 -9.852 7.514 1.00 94.19 213 LEU A CA 1
ATOM 1598 C C . LEU A 1 213 ? -20.756 -9.892 7.879 1.00 94.19 213 LEU A C 1
ATOM 1600 O O . LEU A 1 213 ? -21.320 -10.977 7.992 1.00 94.19 213 LEU A O 1
ATOM 1604 N N . LEU A 1 214 ? -21.385 -8.720 8.020 1.00 93.56 214 LEU A N 1
ATOM 1605 C CA . LEU A 1 214 ? -22.817 -8.607 8.306 1.00 93.56 214 LEU A CA 1
ATOM 1606 C C . LEU A 1 214 ? -23.681 -9.032 7.111 1.00 93.56 214 LEU A C 1
ATOM 1608 O O . LEU A 1 214 ? -24.702 -9.675 7.302 1.00 93.56 214 LEU A O 1
ATOM 1612 N N . ALA A 1 215 ? -23.283 -8.689 5.883 1.00 94.44 215 ALA A N 1
ATOM 1613 C CA . ALA A 1 215 ? -24.040 -9.020 4.675 1.00 94.44 215 ALA A CA 1
ATOM 1614 C C . ALA A 1 215 ? -24.020 -10.518 4.326 1.00 94.44 215 ALA A C 1
ATOM 1616 O O . ALA A 1 215 ? -24.914 -10.991 3.631 1.00 94.44 215 ALA A O 1
ATOM 1617 N N . HIS A 1 216 ? -22.997 -11.249 4.776 1.00 93.81 216 HIS A N 1
ATOM 1618 C CA . HIS A 1 216 ? -22.851 -12.690 4.558 1.00 93.81 216 HIS A CA 1
ATOM 1619 C C . HIS A 1 216 ? -23.191 -13.531 5.798 1.00 93.81 216 HIS A C 1
ATOM 1621 O O . HIS A 1 216 ? -22.861 -14.715 5.820 1.00 93.81 216 HIS A O 1
ATOM 1627 N N . ASP A 1 217 ? -23.801 -12.928 6.827 1.00 92.38 217 ASP A N 1
ATOM 1628 C CA . ASP A 1 217 ? -24.180 -13.589 8.085 1.00 92.38 217 ASP A CA 1
ATOM 1629 C C . ASP A 1 217 ? -23.017 -14.345 8.765 1.00 92.38 217 ASP A C 1
ATOM 1631 O O . ASP A 1 217 ? -23.209 -15.340 9.461 1.00 92.38 217 ASP A O 1
ATOM 1635 N N . LEU A 1 218 ? -21.782 -13.869 8.568 1.00 91.88 218 LEU A N 1
ATOM 1636 C CA . LEU A 1 218 ? -20.571 -14.481 9.131 1.00 91.88 218 LEU A CA 1
ATOM 1637 C C . LEU A 1 218 ? -20.312 -14.047 10.578 1.00 91.88 218 LEU A C 1
ATOM 1639 O O . LEU A 1 218 ? -19.559 -14.708 11.290 1.00 91.88 218 LEU A O 1
ATOM 1643 N N . ALA A 1 219 ? -20.884 -12.915 10.989 1.00 91.19 219 ALA A N 1
ATOM 1644 C CA . ALA A 1 219 ? -20.819 -12.399 12.349 1.00 91.19 219 ALA A CA 1
ATOM 1645 C C . ALA A 1 219 ? -22.014 -11.485 12.624 1.00 91.19 219 ALA A C 1
ATOM 1647 O O . ALA A 1 219 ? -22.515 -10.801 11.730 1.00 91.19 219 ALA A O 1
ATOM 1648 N N . THR A 1 220 ? -22.428 -11.407 13.882 1.00 91.50 220 THR A N 1
ATOM 1649 C CA . THR A 1 220 ? -23.466 -10.481 14.340 1.00 91.50 220 THR A CA 1
ATOM 1650 C C . THR A 1 220 ? -22.875 -9.137 14.766 1.00 91.50 220 THR A C 1
ATOM 1652 O O . THR A 1 220 ? -21.724 -9.027 15.193 1.00 91.50 220 THR A O 1
ATOM 1655 N N . ALA A 1 221 ? -23.686 -8.076 14.731 1.00 91.06 221 ALA A N 1
ATOM 1656 C CA . ALA A 1 221 ? -23.255 -6.754 15.191 1.00 91.06 221 ALA A CA 1
ATOM 1657 C C . ALA A 1 221 ? -22.827 -6.736 16.675 1.00 91.06 221 ALA A C 1
ATOM 1659 O O . ALA A 1 221 ? -21.993 -5.913 17.059 1.00 91.06 221 ALA A O 1
ATOM 1660 N N . ALA A 1 222 ? -23.387 -7.633 17.496 1.00 92.19 222 ALA A N 1
ATOM 1661 C CA . ALA A 1 222 ? -23.015 -7.794 18.897 1.00 92.19 222 ALA A CA 1
ATOM 1662 C C . ALA A 1 222 ? -21.609 -8.396 19.038 1.00 92.19 222 ALA A C 1
ATOM 1664 O O . ALA A 1 222 ? -20.771 -7.806 19.717 1.00 92.19 222 ALA A O 1
ATOM 1665 N N . GLU A 1 223 ? -21.315 -9.482 18.319 1.00 92.00 223 GLU A N 1
ATOM 1666 C CA . GLU A 1 223 ? -19.993 -10.124 18.326 1.00 92.00 223 GLU A CA 1
ATOM 1667 C C . GLU A 1 223 ? -18.894 -9.174 17.845 1.00 92.00 223 GLU A C 1
ATOM 1669 O O . GLU A 1 223 ? -17.844 -9.070 18.479 1.00 92.00 223 GLU A O 1
ATOM 1674 N N . LEU A 1 224 ? -19.146 -8.410 16.773 1.00 91.56 224 LEU A N 1
ATOM 1675 C CA . LEU A 1 224 ? -18.191 -7.407 16.288 1.00 91.56 224 LEU A CA 1
ATOM 1676 C C . LEU A 1 224 ? -17.898 -6.343 17.357 1.00 91.56 224 LEU A C 1
ATOM 1678 O O . LEU A 1 224 ? -16.747 -5.964 17.568 1.00 91.56 224 LEU A O 1
ATOM 1682 N N . LYS A 1 225 ? -18.932 -5.884 18.071 1.00 92.06 225 LYS A N 1
ATOM 1683 C CA . LYS A 1 225 ? -18.788 -4.894 19.145 1.00 92.06 225 LYS A CA 1
ATOM 1684 C C . LYS A 1 225 ? -18.037 -5.456 20.351 1.00 92.06 225 LYS A C 1
ATOM 1686 O O . LYS A 1 225 ? -17.281 -4.722 20.987 1.00 92.06 225 LYS A O 1
ATOM 1691 N N . ASP A 1 226 ? -18.246 -6.721 20.688 1.00 93.88 226 ASP A N 1
ATOM 1692 C CA . ASP A 1 226 ? -17.545 -7.357 21.801 1.00 93.88 226 ASP A CA 1
ATOM 1693 C C . ASP A 1 226 ? -16.072 -7.622 21.461 1.00 93.88 226 ASP A C 1
ATOM 1695 O O . ASP A 1 226 ? -15.208 -7.343 22.295 1.00 93.88 226 ASP A O 1
ATOM 1699 N N . MET A 1 227 ? -15.755 -7.992 20.214 1.00 92.44 227 MET A N 1
ATOM 1700 C CA . MET A 1 227 ? -14.369 -8.038 19.729 1.00 92.44 227 MET A CA 1
ATOM 1701 C C . MET A 1 227 ? -13.679 -6.670 19.806 1.00 92.44 227 MET A C 1
ATOM 1703 O O . MET A 1 227 ? -12.543 -6.583 20.269 1.00 92.44 227 MET A O 1
ATOM 1707 N N . GLU A 1 228 ? -14.353 -5.584 19.413 1.00 91.50 228 GLU A N 1
ATOM 1708 C CA . GLU A 1 228 ? -13.794 -4.230 19.539 1.00 91.50 228 GLU A CA 1
ATOM 1709 C C . GLU A 1 228 ? -13.455 -3.873 20.995 1.00 91.50 228 GLU A C 1
ATOM 1711 O O . GLU A 1 228 ? -12.418 -3.257 21.253 1.00 91.50 228 GLU A O 1
ATOM 1716 N N . LYS A 1 229 ? -14.312 -4.241 21.958 1.00 93.38 229 LYS A N 1
ATOM 1717 C CA . LYS A 1 229 ? -14.051 -3.997 23.387 1.00 93.38 229 LYS A CA 1
ATOM 1718 C C . LYS A 1 229 ? -12.854 -4.799 23.884 1.00 93.38 229 LYS A C 1
ATOM 1720 O O . LYS A 1 229 ? -12.024 -4.250 24.605 1.00 93.38 229 LYS A O 1
ATOM 1725 N N . GLU A 1 230 ? -12.767 -6.068 23.500 1.00 93.81 230 GLU A N 1
ATOM 1726 C CA . GLU A 1 230 ? -11.665 -6.941 23.899 1.00 93.81 230 GLU A CA 1
ATOM 1727 C C . GLU A 1 230 ? -10.328 -6.425 23.351 1.00 93.81 230 GLU A C 1
ATOM 1729 O O . GLU A 1 230 ? -9.368 -6.270 24.102 1.00 93.81 230 GLU A O 1
ATOM 1734 N N . ILE A 1 231 ? -10.281 -6.028 22.075 1.00 92.00 231 ILE A N 1
ATOM 1735 C CA . ILE A 1 231 ? -9.077 -5.435 21.473 1.00 92.00 231 ILE A CA 1
ATOM 1736 C C . ILE A 1 231 ? -8.691 -4.130 22.182 1.00 92.00 231 ILE A C 1
ATOM 1738 O O . ILE A 1 231 ? -7.512 -3.913 22.461 1.00 92.00 231 ILE A O 1
ATOM 1742 N N . ARG A 1 232 ? -9.656 -3.261 22.521 1.00 91.12 232 ARG A N 1
ATOM 1743 C CA . ARG A 1 232 ? -9.372 -2.029 23.284 1.00 91.12 232 ARG A CA 1
ATOM 1744 C C . ARG A 1 232 ? -8.744 -2.337 24.637 1.00 91.12 232 ARG A C 1
ATOM 1746 O O . ARG A 1 232 ? -7.729 -1.737 24.973 1.00 91.12 232 ARG A O 1
ATOM 1753 N N . LYS A 1 233 ? -9.285 -3.317 25.363 1.00 92.94 233 LYS A N 1
ATOM 1754 C CA . LYS A 1 233 ? -8.728 -3.761 26.643 1.00 92.94 233 LYS A CA 1
ATOM 1755 C C . LYS A 1 233 ? -7.294 -4.277 26.488 1.00 92.94 233 LYS A C 1
ATOM 1757 O O . LYS A 1 233 ? -6.423 -3.884 27.257 1.00 92.94 233 LYS A O 1
ATOM 1762 N N . GLN A 1 234 ? -7.022 -5.086 25.463 1.00 90.88 234 GLN A N 1
ATOM 1763 C CA . GLN A 1 234 ? -5.666 -5.575 25.180 1.00 90.88 234 GLN A CA 1
ATOM 1764 C C . GLN A 1 234 ? -4.682 -4.433 24.893 1.00 90.88 234 GLN A C 1
ATOM 1766 O O . GLN A 1 234 ? -3.534 -4.473 25.345 1.00 90.88 234 GLN A O 1
ATOM 1771 N N . VAL A 1 235 ? -5.121 -3.402 24.165 1.00 90.00 235 VAL A N 1
ATOM 1772 C CA . VAL A 1 235 ? -4.314 -2.204 23.894 1.00 90.00 235 VAL A CA 1
ATOM 1773 C C . VAL A 1 235 ? -4.068 -1.405 25.176 1.00 90.00 235 VAL A C 1
ATOM 1775 O O . VAL A 1 235 ? -2.925 -1.027 25.433 1.00 90.00 235 VAL A O 1
ATOM 1778 N N . ASP A 1 236 ? -5.088 -1.194 26.006 1.00 90.44 236 ASP A N 1
ATOM 1779 C CA . ASP A 1 236 ? -4.962 -0.477 27.281 1.00 90.44 236 ASP A CA 1
ATOM 1780 C C . ASP A 1 236 ? -4.002 -1.197 28.244 1.00 90.44 236 ASP A C 1
ATOM 1782 O O . ASP A 1 236 ? -3.110 -0.567 28.822 1.00 90.44 236 ASP A O 1
ATOM 1786 N N . ASP A 1 237 ? -4.098 -2.525 28.339 1.00 89.56 237 ASP A N 1
ATOM 1787 C CA . ASP A 1 237 ? -3.182 -3.358 29.123 1.00 89.56 237 ASP A CA 1
ATOM 1788 C C . ASP A 1 237 ? -1.741 -3.271 28.591 1.00 89.56 237 ASP A C 1
ATOM 1790 O O . ASP A 1 237 ? -0.779 -3.203 29.366 1.00 89.56 237 ASP A O 1
ATOM 1794 N N . ALA A 1 238 ? -1.562 -3.247 27.266 1.00 86.88 238 ALA A N 1
ATOM 1795 C CA . ALA A 1 238 ? -0.251 -3.079 26.642 1.00 86.88 238 ALA A CA 1
ATOM 1796 C C . ALA A 1 238 ? 0.346 -1.687 26.917 1.00 86.88 238 ALA A C 1
ATOM 1798 O O . ALA A 1 238 ? 1.546 -1.580 27.196 1.00 86.88 238 ALA A O 1
ATOM 1799 N N . ILE A 1 239 ? -0.476 -0.631 26.899 1.00 87.25 239 ILE A N 1
ATOM 1800 C CA . ILE A 1 239 ? -0.071 0.736 27.258 1.00 87.25 239 ILE A CA 1
ATOM 1801 C C . ILE A 1 239 ? 0.325 0.804 28.735 1.00 87.25 239 ILE A C 1
ATOM 1803 O O . ILE A 1 239 ? 1.371 1.373 29.054 1.00 87.25 239 ILE A O 1
ATOM 1807 N N . ALA A 1 240 ? -0.469 0.220 29.634 1.00 87.50 240 ALA A N 1
ATOM 1808 C CA . ALA A 1 240 ? -0.182 0.196 31.067 1.00 87.50 240 ALA A CA 1
ATOM 1809 C C . ALA A 1 240 ? 1.148 -0.511 31.361 1.00 87.50 240 ALA A C 1
ATOM 1811 O O . ALA A 1 240 ? 2.002 0.040 32.058 1.00 87.50 240 ALA A O 1
ATOM 1812 N N . LYS A 1 241 ? 1.374 -1.683 30.751 1.00 83.19 241 LYS A N 1
ATOM 1813 C CA . LYS A 1 241 ? 2.659 -2.394 30.833 1.00 83.19 241 LYS A CA 1
ATOM 1814 C C . LYS A 1 241 ? 3.805 -1.532 30.317 1.00 83.19 241 LYS A C 1
ATOM 1816 O O . LYS A 1 241 ? 4.838 -1.445 30.966 1.00 83.19 241 LYS A O 1
ATOM 1821 N N . ALA A 1 242 ? 3.648 -0.869 29.177 1.00 80.88 242 ALA A N 1
ATOM 1822 C CA . ALA A 1 242 ? 4.726 -0.050 28.636 1.00 80.88 242 ALA A CA 1
ATOM 1823 C C . ALA A 1 242 ? 5.066 1.168 29.492 1.00 80.88 242 ALA A C 1
ATOM 1825 O O . ALA A 1 242 ? 6.243 1.483 29.612 1.00 80.88 242 ALA A O 1
ATOM 1826 N N . LYS A 1 243 ? 4.067 1.812 30.107 1.00 80.12 243 LYS A N 1
ATOM 1827 C CA . LYS A 1 243 ? 4.286 2.894 31.076 1.00 80.12 243 LYS A CA 1
ATOM 1828 C C . LYS A 1 243 ? 4.995 2.404 32.335 1.00 80.12 243 LYS A C 1
ATOM 1830 O O . LYS A 1 243 ? 5.780 3.146 32.898 1.00 80.12 243 LYS A O 1
ATOM 1835 N N . PHE A 1 244 ? 4.730 1.171 32.765 1.00 74.12 244 PHE A N 1
ATOM 1836 C CA . PHE A 1 244 ? 5.412 0.569 33.911 1.00 74.12 244 PHE A CA 1
ATOM 1837 C C . PHE A 1 244 ? 6.903 0.299 33.644 1.00 74.12 244 PHE A C 1
ATOM 1839 O O . PHE A 1 244 ? 7.713 0.360 34.562 1.00 74.12 244 PHE A O 1
ATOM 1846 N N . TYR A 1 245 ? 7.272 -0.001 32.395 1.00 61.19 245 TYR A N 1
ATOM 1847 C CA . TYR A 1 245 ? 8.657 -0.274 31.986 1.00 61.19 245 TYR A CA 1
ATOM 1848 C C . TYR A 1 245 ? 9.387 0.937 31.370 1.00 61.19 245 TYR A C 1
ATOM 1850 O O . TYR A 1 245 ? 10.478 0.749 30.812 1.00 61.19 245 TYR A O 1
ATOM 1858 N N . ALA A 1 246 ? 8.780 2.125 31.405 1.00 50.53 246 ALA A N 1
ATOM 1859 C CA . ALA A 1 246 ? 9.345 3.390 30.931 1.00 50.53 246 ALA A CA 1
ATOM 1860 C C . ALA A 1 246 ? 9.936 4.177 32.105 1.00 50.53 246 ALA A C 1
ATOM 1862 O O . ALA A 1 246 ? 11.048 4.719 31.922 1.00 50.53 246 ALA A O 1
#

InterPro domains:
  IPR001017 Dehydrogenase, E1 component [PF00676] (75-243)
  IPR029061 Thiamin diphosphate-binding fold [SSF52518] (78-243)
  IPR050642 Pyruvate Dehydrogenase E1 Alpha Subunit [PTHR11516] (75-243)

Foldseek 3Di:
DDDDDDDDPDAPPLPPPVVVCVVDDNDDPPFLCLLLVFPPDPDPDNDHSSDDDDPDDDDDDPDDDDPPDDPDDPPDLDADEAEHELLCLPDPVVVVVLVVQQVVLALYEYEYAYQQDDQLAGNVRRDVDSPSQCPSPPAHGDEFALLAPVRVVVVVVVSSVCSSPGTYHYYYHHHHDLQGPDPVGRNPPRDHNVVSVVCCVPRHSVVVVVVVCVVVVVDDPVRVVVVVVVVVVVVVVSVVVNVVRD

Organism: Zea mays (NCBI:txid4577)

pLDDT: mean 75.78, std 25.84, range [25.61, 97.75]

Sequence (246 aa):
MSPPPPPSSSPSSATCPSCAAWRSPPTPSIRPSSSAGSATSTTARRPSPSAWRPPSPAPIPSSPPTATTVPTLPEEETATFALYGDGAANQGQLFEALNISALWKLPAILVCENNHYGMGTAEWRAAKSPAYYKRGDYVPGLKVDGMDVLAVKQACKFAKDHAVANGPIVLEMDTYRYHGHSMSDPGSTYRTRDEISGVRQERDPIERVRKLLLAHDLATAAELKDMEKEIRKQVDDAIAKAKFYA

Secondary structure (DSSP, 8-state):
-PPPPPP----SGGG-HHHHHHHSSSSSSS-THHHHT-TT-S-SS---TT---PSPPPPPPSSPPPTT------SS---EEEEEETTGGG-HHHHHHHHHHHHTT--EEEEEEE-SEETTEEHHHH-S---GGGGGTTS-EEEEETT-HHHHHHHHHHHHHHHHHH--EEEEEE---SS-SSTT--S-SSS-HHHHHHHHHHH-HHHHHHHHHHHTTSS-HHHHHHHHHHHHHHHHHHHHHHHHT-